Protein AF-A0A1M2VLA5-F1 (afdb_monomer_lite)

pLDDT: mean 87.88, std 16.69, range [45.03, 98.62]

Foldseek 3Di:
DDDDDPVNVVVVVVVVVVVVVVVVVVVVVVVVVVVVVVVVVVVVVVVVVVVVVVVVVVVVVVVVVVVVVVVVVVVVVVVVVVVVPPDPPPDPPLPCPPPAAQEDDDDPDDDLCVSLVDDPVVLVVLLVLLLVLCVVLVWDLQDQLVPTDPVSVVVSLVVSCVVPVSQVSYPPSVSSSVSNRVVSVVVNVVCVVVVVDDDDPDPVNVVVPPDPPPDDDDDDDDDDDDDDDDDDDD

Structure (mmCIF, N/CA/C/O backbone):
data_AF-A0A1M2VLA5-F1
#
_entry.id   AF-A0A1M2VLA5-F1
#
loop_
_atom_site.group_PDB
_atom_site.id
_atom_site.type_symbol
_atom_site.label_atom_id
_atom_site.label_alt_id
_atom_site.label_comp_id
_atom_site.label_asym_id
_atom_site.label_entity_id
_atom_site.label_seq_id
_atom_site.pdbx_PDB_ins_code
_atom_site.Cartn_x
_atom_site.Cartn_y
_atom_site.Cartn_z
_atom_site.occupancy
_atom_site.B_iso_or_equiv
_atom_site.auth_seq_id
_atom_site.auth_comp_id
_atom_site.auth_asym_id
_atom_site.auth_atom_id
_atom_site.pdbx_PDB_model_num
ATOM 1 N N . MET A 1 1 ? 31.472 -14.511 -80.655 1.00 63.75 1 MET A N 1
ATOM 2 C CA . MET A 1 1 ? 31.827 -13.837 -79.390 1.00 63.75 1 MET A CA 1
ATOM 3 C C . MET A 1 1 ? 32.383 -12.476 -79.765 1.00 63.75 1 MET A C 1
ATOM 5 O O . MET A 1 1 ? 33.356 -12.437 -80.503 1.00 63.75 1 MET A O 1
ATOM 9 N N . GLY A 1 2 ? 31.704 -11.385 -79.410 1.00 83.06 2 GLY A N 1
ATOM 10 C CA . GLY A 1 2 ? 32.225 -10.045 -79.689 1.00 83.06 2 GLY A CA 1
ATOM 11 C C . GLY A 1 2 ? 33.394 -9.761 -78.751 1.00 83.06 2 GLY A C 1
ATOM 12 O O . GLY A 1 2 ? 33.237 -9.908 -77.543 1.00 83.06 2 GLY A O 1
ATOM 13 N N . ASN A 1 3 ? 34.558 -9.404 -79.290 1.00 90.44 3 ASN A N 1
ATOM 14 C CA . ASN A 1 3 ? 35.695 -9.005 -78.465 1.00 90.44 3 ASN A CA 1
ATOM 15 C C . ASN A 1 3 ? 35.347 -7.698 -77.740 1.00 90.44 3 ASN A C 1
ATOM 17 O O . ASN A 1 3 ? 34.936 -6.730 -78.383 1.00 90.44 3 ASN A O 1
ATOM 21 N N . LEU A 1 4 ? 35.504 -7.679 -76.414 1.00 93.25 4 LEU A N 1
ATOM 22 C CA . LEU A 1 4 ? 35.376 -6.461 -75.616 1.00 93.25 4 LEU A CA 1
ATOM 23 C C . LEU A 1 4 ? 36.377 -5.425 -76.128 1.00 93.25 4 LEU A C 1
ATOM 25 O O . LEU A 1 4 ? 37.565 -5.706 -76.301 1.00 93.25 4 LEU A O 1
ATOM 29 N N . THR A 1 5 ? 35.892 -4.217 -76.383 1.00 97.06 5 THR A N 1
ATOM 30 C CA . THR A 1 5 ? 36.761 -3.098 -76.743 1.00 97.06 5 THR A CA 1
ATOM 31 C C . THR A 1 5 ? 37.570 -2.667 -75.520 1.00 97.06 5 THR A C 1
ATOM 33 O O . THR A 1 5 ? 37.109 -2.778 -74.385 1.00 97.06 5 THR A O 1
ATOM 36 N N . LYS A 1 6 ? 38.765 -2.109 -75.738 1.00 96.38 6 LYS A N 1
ATOM 37 C CA . LYS A 1 6 ? 39.618 -1.569 -74.664 1.00 96.38 6 LYS A CA 1
ATOM 38 C C . LYS A 1 6 ? 38.851 -0.641 -73.706 1.00 96.38 6 LYS A C 1
ATOM 40 O O . LYS A 1 6 ? 38.983 -0.771 -72.497 1.00 96.38 6 LYS A O 1
ATOM 45 N N . LYS A 1 7 ? 37.984 0.222 -74.246 1.00 97.00 7 LYS A N 1
ATOM 46 C CA . LYS A 1 7 ? 37.158 1.156 -73.466 1.00 97.00 7 LYS A CA 1
ATOM 47 C C . LYS A 1 7 ? 36.174 0.449 -72.524 1.00 97.00 7 LYS A C 1
ATOM 49 O O . LYS A 1 7 ? 35.925 0.934 -71.430 1.00 97.00 7 LYS A O 1
ATOM 54 N N . GLN A 1 8 ? 35.611 -0.687 -72.942 1.00 96.38 8 GLN A N 1
ATOM 55 C CA . GLN A 1 8 ? 34.722 -1.484 -72.087 1.00 96.38 8 GLN A CA 1
ATOM 56 C C . GLN A 1 8 ? 35.490 -2.151 -70.942 1.00 96.38 8 GLN A C 1
ATOM 58 O O . GLN A 1 8 ? 34.961 -2.238 -69.841 1.00 96.38 8 GLN A O 1
ATOM 63 N N . LEU A 1 9 ? 36.732 -2.587 -71.183 1.00 97.06 9 LEU A N 1
ATOM 64 C CA . LEU A 1 9 ? 37.594 -3.123 -70.126 1.00 97.06 9 LEU A CA 1
ATOM 65 C C . LEU A 1 9 ? 37.993 -2.040 -69.119 1.00 97.06 9 LEU A C 1
ATOM 67 O O . LEU A 1 9 ? 37.953 -2.296 -67.923 1.00 97.06 9 LEU A O 1
ATOM 71 N N . GLU A 1 10 ? 38.336 -0.838 -69.585 1.00 97.06 10 GLU A N 1
ATOM 72 C CA . GLU A 1 10 ? 38.650 0.299 -68.708 1.00 97.06 10 GLU A CA 1
ATOM 73 C C . GLU A 1 10 ? 37.449 0.677 -67.828 1.00 97.06 10 GLU A C 1
ATOM 75 O O . GLU A 1 10 ? 37.598 0.758 -66.614 1.00 97.06 10 GLU A O 1
ATOM 80 N N . ALA A 1 11 ? 36.250 0.789 -68.413 1.00 97.12 11 ALA A N 1
ATOM 81 C CA . ALA A 1 11 ? 35.027 1.054 -67.653 1.00 97.12 11 ALA A CA 1
ATOM 82 C C . ALA A 1 11 ? 34.742 -0.033 -66.600 1.00 97.12 11 ALA A C 1
ATOM 84 O O . ALA A 1 11 ? 34.442 0.289 -65.456 1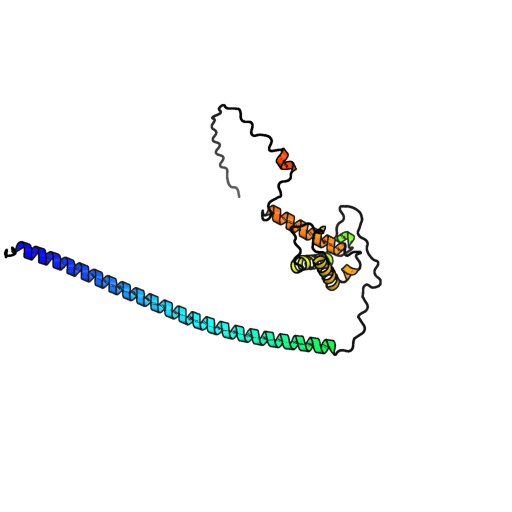.00 97.12 11 ALA A O 1
ATOM 85 N N . LEU A 1 12 ? 34.904 -1.313 -66.958 1.00 97.50 12 LEU A N 1
ATOM 86 C CA . LEU A 1 12 ? 34.724 -2.424 -66.020 1.00 97.50 12 LEU A CA 1
ATOM 87 C C . LEU A 1 12 ? 35.735 -2.375 -64.865 1.00 97.50 12 LEU A C 1
ATOM 89 O O . LEU A 1 12 ? 35.377 -2.660 -63.728 1.00 97.50 12 LEU A O 1
ATOM 93 N N . VAL A 1 13 ? 36.996 -2.028 -65.139 1.00 97.81 13 VAL A N 1
ATOM 94 C CA . VAL A 1 13 ? 38.025 -1.892 -64.096 1.00 97.81 13 VAL A CA 1
ATOM 95 C C . VAL A 1 13 ? 37.706 -0.726 -63.161 1.00 97.81 13 VAL A C 1
ATOM 97 O O . VAL A 1 13 ? 37.876 -0.870 -61.952 1.00 97.81 13 VAL A O 1
ATOM 100 N N . ASP A 1 14 ? 37.238 0.403 -63.692 1.00 97.62 14 ASP A N 1
ATOM 101 C CA . ASP A 1 14 ? 36.841 1.553 -62.877 1.00 97.62 14 ASP A CA 1
ATOM 102 C C . ASP A 1 14 ? 35.618 1.242 -62.003 1.00 97.62 14 ASP A C 1
ATOM 104 O O . ASP A 1 14 ? 35.596 1.623 -60.832 1.00 97.62 14 ASP A O 1
ATOM 108 N N . ASP A 1 15 ? 34.636 0.508 -62.529 1.00 97.75 15 ASP A N 1
ATOM 109 C CA . ASP A 1 15 ? 33.472 0.064 -61.756 1.00 97.75 15 ASP A CA 1
ATOM 110 C C . ASP A 1 15 ? 33.876 -0.940 -60.666 1.00 97.75 15 ASP A C 1
ATOM 112 O O . ASP A 1 15 ? 33.543 -0.742 -59.500 1.00 97.75 15 ASP A O 1
ATOM 116 N N . LEU A 1 16 ? 34.707 -1.940 -60.991 1.00 97.81 16 LEU A N 1
ATOM 117 C CA . LEU A 1 16 ? 35.233 -2.886 -59.998 1.00 97.81 16 LEU A CA 1
ATOM 118 C C . LEU A 1 16 ? 36.032 -2.189 -58.889 1.00 97.81 16 LEU A C 1
ATOM 120 O O . LEU A 1 16 ? 35.977 -2.609 -57.736 1.00 97.81 16 LEU A O 1
ATOM 124 N N . ARG A 1 17 ? 36.776 -1.123 -59.207 1.00 98.25 17 ARG A N 1
ATOM 125 C CA . ARG A 1 17 ? 37.497 -0.331 -58.198 1.00 98.25 17 ARG A CA 1
ATOM 126 C C . ARG A 1 17 ? 36.543 0.376 -57.241 1.00 98.25 17 ARG A C 1
ATOM 128 O O . ARG A 1 17 ? 36.780 0.325 -56.038 1.00 98.25 17 ARG A O 1
ATOM 135 N N . LYS A 1 18 ? 35.471 0.985 -57.757 1.00 98.12 18 LYS A N 1
ATOM 136 C CA . LYS A 1 18 ? 34.435 1.622 -56.925 1.00 98.12 18 LYS A CA 1
ATOM 137 C C . LYS A 1 18 ? 33.710 0.606 -56.050 1.00 98.12 18 LYS A C 1
ATOM 139 O O . LYS A 1 18 ? 33.447 0.893 -54.885 1.00 98.12 18 LYS A O 1
ATOM 144 N N . ASP A 1 19 ? 33.419 -0.575 -56.588 1.00 98.00 19 ASP A N 1
ATOM 145 C CA . ASP A 1 19 ? 32.781 -1.650 -55.828 1.00 98.00 19 ASP A CA 1
ATOM 146 C C . ASP A 1 19 ? 33.693 -2.139 -54.696 1.00 98.00 19 ASP A C 1
ATOM 148 O O . ASP A 1 19 ? 33.238 -2.279 -53.563 1.00 98.00 19 ASP A O 1
ATOM 152 N N . ILE A 1 20 ? 34.992 -2.329 -54.960 1.00 98.12 20 ILE A N 1
ATOM 153 C CA . ILE A 1 20 ? 35.980 -2.692 -53.930 1.00 98.12 20 ILE A CA 1
ATOM 154 C C . ILE A 1 20 ? 36.072 -1.607 -52.850 1.00 98.12 20 ILE A C 1
ATOM 156 O O . ILE A 1 20 ? 36.078 -1.935 -51.666 1.00 98.12 20 ILE A O 1
ATOM 160 N N . GLU A 1 21 ? 36.117 -0.330 -53.233 1.00 98.25 21 GLU A N 1
ATOM 161 C CA . GLU A 1 21 ? 36.145 0.791 -52.285 1.00 98.25 21 GLU A CA 1
ATOM 162 C C . GLU A 1 21 ? 34.874 0.834 -51.423 1.00 98.25 21 GLU A C 1
ATOM 164 O O . GLU A 1 21 ? 34.952 0.948 -50.201 1.00 98.25 21 GLU A O 1
ATOM 169 N N . THR A 1 22 ? 33.706 0.645 -52.040 1.00 98.31 22 THR A N 1
ATOM 170 C CA . THR A 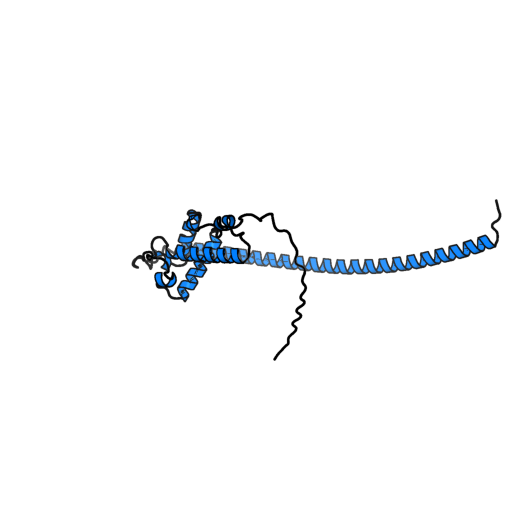1 22 ? 32.413 0.598 -51.341 1.00 98.31 22 THR A CA 1
ATOM 171 C C . THR A 1 22 ? 32.349 -0.573 -50.360 1.00 98.31 22 THR A C 1
ATOM 173 O O . THR A 1 22 ? 31.928 -0.398 -49.217 1.00 98.31 22 THR A O 1
ATOM 176 N N . LEU A 1 23 ? 32.796 -1.762 -50.778 1.00 98.25 23 LEU A N 1
ATOM 177 C CA . LEU A 1 23 ? 32.845 -2.947 -49.920 1.00 98.25 23 LEU A CA 1
ATOM 178 C C . LEU A 1 23 ? 33.827 -2.772 -48.759 1.00 98.25 23 LEU A C 1
ATOM 180 O O . LEU A 1 23 ? 33.515 -3.182 -47.645 1.00 98.25 23 LEU A O 1
ATOM 184 N N . TYR A 1 24 ? 34.976 -2.138 -48.992 1.00 98.31 24 TYR A N 1
ATOM 185 C CA . TYR A 1 24 ? 35.957 -1.859 -47.945 1.00 98.31 24 TYR A CA 1
ATOM 186 C C . TYR A 1 24 ? 35.402 -0.907 -46.873 1.00 98.31 24 TYR A C 1
ATOM 188 O O . TYR A 1 24 ? 35.538 -1.173 -45.677 1.00 98.31 24 TYR A O 1
ATOM 196 N N . ILE A 1 25 ? 34.720 0.168 -47.288 1.00 98.19 25 ILE A N 1
ATOM 197 C CA . ILE A 1 25 ? 34.049 1.100 -46.366 1.00 98.19 25 ILE A CA 1
ATOM 198 C C . ILE A 1 25 ? 32.958 0.371 -45.572 1.00 98.19 25 ILE A C 1
ATOM 200 O O . ILE A 1 25 ? 32.895 0.504 -44.352 1.00 98.19 25 ILE A O 1
ATOM 204 N N . ALA A 1 26 ? 32.130 -0.434 -46.245 1.00 98.06 26 ALA A N 1
ATOM 205 C CA . ALA A 1 26 ? 31.075 -1.202 -45.587 1.00 98.06 26 ALA A CA 1
ATOM 206 C C . ALA A 1 26 ? 31.634 -2.215 -44.575 1.00 98.06 26 ALA A C 1
ATOM 208 O O . ALA A 1 26 ? 31.063 -2.378 -43.500 1.00 98.06 26 ALA A O 1
ATOM 209 N N . GLN A 1 27 ? 32.754 -2.869 -44.895 1.00 98.12 27 GLN A N 1
ATOM 210 C CA . GLN A 1 27 ? 33.436 -3.774 -43.974 1.00 98.12 27 GLN A CA 1
ATOM 211 C C . GLN A 1 27 ? 33.949 -3.027 -42.738 1.00 98.12 27 GLN A C 1
ATOM 213 O O . GLN A 1 27 ? 33.720 -3.484 -41.626 1.00 98.12 27 GLN A O 1
ATOM 218 N N . THR A 1 28 ? 34.580 -1.865 -42.927 1.00 98.25 28 THR A N 1
ATOM 219 C CA . THR A 1 28 ? 35.091 -1.056 -41.808 1.00 98.25 28 THR A CA 1
ATOM 220 C C . THR A 1 28 ? 33.951 -0.607 -40.893 1.00 98.25 28 THR A C 1
ATOM 222 O O . THR A 1 28 ? 34.055 -0.752 -39.680 1.00 98.25 28 THR A O 1
ATOM 225 N N . GLN A 1 29 ? 32.824 -0.158 -41.459 1.00 97.94 29 GLN A N 1
ATOM 226 C CA . GLN A 1 29 ? 31.642 0.203 -40.670 1.00 97.94 29 GLN A CA 1
ATOM 227 C C . GLN A 1 29 ? 31.080 -0.995 -39.894 1.00 97.94 29 GLN A C 1
ATOM 229 O O . GLN A 1 29 ? 30.703 -0.856 -38.736 1.00 97.94 29 GLN A O 1
ATOM 234 N N . LEU A 1 30 ? 31.026 -2.177 -40.518 1.00 98.25 30 LEU A N 1
ATOM 235 C CA . LEU A 1 30 ? 30.543 -3.386 -39.855 1.00 98.25 30 LEU A CA 1
ATOM 236 C C . LEU A 1 30 ? 31.452 -3.796 -38.688 1.00 98.25 30 LEU A C 1
ATOM 238 O O . LEU A 1 30 ? 30.944 -4.234 -37.658 1.00 98.25 30 LEU A O 1
ATOM 242 N N . ASP A 1 31 ? 32.769 -3.656 -38.844 1.00 97.88 31 ASP A N 1
ATOM 243 C CA . ASP A 1 31 ? 33.738 -3.947 -37.786 1.00 97.88 31 ASP A CA 1
ATOM 244 C C . ASP A 1 31 ? 33.592 -2.958 -36.613 1.00 97.88 31 ASP A C 1
ATOM 246 O O . ASP A 1 31 ? 33.563 -3.384 -35.456 1.00 97.88 31 ASP A O 1
ATOM 250 N N . GLU A 1 32 ? 33.401 -1.663 -36.895 1.00 98.19 32 GLU A N 1
ATOM 251 C CA . GLU A 1 32 ? 33.110 -0.638 -35.879 1.00 98.19 32 GLU A CA 1
ATOM 252 C C . GLU A 1 32 ? 31.786 -0.914 -35.144 1.00 98.19 32 GLU A C 1
ATOM 254 O O . GLU A 1 32 ? 31.727 -0.873 -33.911 1.00 98.19 32 GLU A O 1
ATOM 259 N N . ASP A 1 33 ? 30.726 -1.261 -35.881 1.00 97.81 33 ASP A N 1
ATOM 260 C CA . ASP A 1 33 ? 29.420 -1.602 -35.312 1.00 97.81 33 ASP A CA 1
ATOM 261 C C . ASP A 1 33 ? 29.500 -2.876 -34.447 1.00 97.81 33 ASP A C 1
ATOM 263 O O . ASP A 1 33 ? 28.873 -2.956 -33.385 1.00 97.81 33 ASP A O 1
ATOM 267 N N . LEU A 1 34 ? 30.292 -3.872 -34.866 1.00 98.06 34 LEU A N 1
ATOM 268 C CA . LEU A 1 34 ? 30.535 -5.103 -34.109 1.00 98.06 34 LEU A CA 1
ATOM 269 C C . LEU A 1 34 ? 31.287 -4.813 -32.804 1.00 98.06 34 LEU A C 1
ATOM 271 O O . LEU A 1 34 ? 30.937 -5.364 -31.756 1.00 98.06 34 LEU A O 1
ATOM 275 N N . GLU A 1 35 ? 32.307 -3.955 -32.845 1.00 98.44 35 GLU A N 1
ATOM 276 C CA . GLU A 1 35 ? 33.049 -3.535 -31.656 1.00 98.44 35 GLU A CA 1
ATOM 277 C C . GLU A 1 35 ? 32.136 -2.790 -30.670 1.00 98.44 35 GLU A C 1
ATOM 279 O O . GLU A 1 35 ? 32.093 -3.134 -29.484 1.00 98.44 35 GLU A O 1
ATOM 284 N N . ALA A 1 36 ? 31.315 -1.857 -31.163 1.00 98.12 36 ALA A N 1
ATOM 285 C CA . ALA A 1 36 ? 30.338 -1.131 -30.353 1.00 98.12 36 ALA A CA 1
ATOM 286 C C . ALA A 1 36 ? 29.282 -2.061 -29.721 1.00 98.12 36 ALA A C 1
ATOM 288 O O . ALA A 1 36 ? 28.942 -1.931 -28.536 1.00 98.12 36 ALA A O 1
ATOM 289 N N . ALA A 1 37 ? 28.783 -3.040 -30.483 1.00 98.19 37 ALA A N 1
ATOM 290 C CA . ALA A 1 37 ? 27.843 -4.039 -29.982 1.00 98.19 37 ALA A CA 1
ATOM 291 C C . ALA A 1 37 ? 28.476 -4.920 -28.893 1.00 98.19 37 ALA A C 1
ATOM 293 O O . ALA A 1 37 ? 27.854 -5.163 -27.856 1.00 98.19 37 ALA A O 1
ATOM 294 N N . ASN A 1 38 ? 29.725 -5.354 -29.081 1.00 98.19 38 ASN A N 1
ATOM 295 C CA . ASN A 1 38 ? 30.454 -6.134 -28.080 1.00 98.19 38 ASN A CA 1
ATOM 296 C C . ASN A 1 38 ? 30.701 -5.334 -26.794 1.00 98.19 38 ASN A C 1
ATOM 298 O O . ASN A 1 38 ? 30.524 -5.881 -25.704 1.00 98.19 38 ASN A O 1
ATOM 302 N N . GLY A 1 39 ? 31.033 -4.044 -26.905 1.00 98.12 39 GLY A N 1
ATOM 303 C CA . GLY A 1 39 ? 31.147 -3.145 -25.753 1.00 98.12 39 GLY A CA 1
ATOM 304 C C . GLY A 1 39 ? 29.842 -3.061 -24.957 1.00 98.12 39 GLY A C 1
ATOM 305 O O . GLY A 1 39 ? 29.838 -3.256 -23.743 1.00 98.12 39 GLY A O 1
ATOM 306 N N . THR A 1 40 ? 28.717 -2.895 -25.655 1.00 98.38 40 THR A N 1
ATOM 307 C CA . THR A 1 40 ? 27.384 -2.847 -25.031 1.00 98.38 40 THR A CA 1
ATOM 308 C C . THR A 1 40 ? 27.028 -4.169 -24.335 1.00 98.38 40 THR A C 1
ATOM 310 O O . THR A 1 40 ? 26.472 -4.170 -23.237 1.00 98.38 40 THR A O 1
ATOM 313 N N . ILE A 1 41 ? 27.361 -5.315 -24.940 1.00 98.25 41 ILE A N 1
ATOM 314 C CA . ILE A 1 41 ? 27.121 -6.641 -24.344 1.00 98.25 41 ILE A CA 1
ATOM 315 C C . ILE A 1 41 ? 27.936 -6.828 -23.059 1.00 98.25 41 ILE A C 1
ATOM 317 O O . ILE A 1 41 ? 27.432 -7.420 -22.102 1.00 98.25 41 ILE A O 1
ATOM 321 N N . LEU A 1 42 ? 29.183 -6.350 -23.021 1.00 98.62 42 LEU A N 1
ATOM 322 C CA . LEU A 1 42 ? 30.016 -6.419 -21.820 1.00 98.62 42 LEU A CA 1
ATOM 323 C C . LEU A 1 42 ? 29.429 -5.573 -20.686 1.00 98.62 42 LEU A C 1
ATOM 325 O O . LEU A 1 42 ? 29.233 -6.103 -19.594 1.00 98.62 42 LEU A O 1
ATOM 329 N N . GLU A 1 43 ? 29.043 -4.325 -20.964 1.00 98.31 43 GLU A N 1
ATOM 330 C CA . GLU A 1 43 ? 28.401 -3.446 -19.975 1.00 98.31 43 GLU A CA 1
ATOM 331 C C . GLU A 1 43 ? 27.110 -4.070 -19.414 1.00 98.31 43 GLU A C 1
ATOM 333 O O . GLU A 1 43 ? 26.890 -4.107 -18.201 1.00 98.31 43 GLU A O 1
ATOM 338 N N . GLN A 1 44 ? 26.274 -4.652 -20.280 1.00 98.19 44 GLN A N 1
ATOM 339 C CA . GLN A 1 44 ? 25.055 -5.342 -19.851 1.00 98.19 44 GLN A CA 1
ATOM 340 C C . GLN A 1 44 ? 25.343 -6.565 -18.970 1.00 98.19 44 GLN A C 1
ATOM 342 O O . GLN A 1 44 ? 24.601 -6.823 -18.022 1.00 98.19 44 GLN A O 1
ATOM 347 N N . ARG A 1 45 ? 26.407 -7.326 -19.250 1.00 98.56 45 ARG A N 1
ATOM 348 C CA . ARG A 1 45 ? 26.802 -8.486 -18.431 1.00 98.56 45 ARG A CA 1
ATOM 349 C C . ARG A 1 45 ? 27.303 -8.076 -17.052 1.00 98.56 45 ARG A C 1
ATOM 351 O O . ARG A 1 45 ? 26.963 -8.737 -16.070 1.00 98.56 45 ARG A O 1
ATOM 358 N N . GLU A 1 46 ? 28.065 -6.992 -16.967 1.00 98.50 46 GLU A N 1
ATOM 359 C CA . GLU A 1 46 ? 28.492 -6.426 -15.685 1.00 98.50 46 GLU A CA 1
ATOM 360 C C . GLU A 1 46 ? 27.282 -5.946 -14.874 1.00 98.50 46 GLU A C 1
ATOM 362 O O . GLU A 1 46 ? 27.138 -6.307 -13.704 1.00 98.50 46 GLU A O 1
ATOM 367 N N . ALA A 1 47 ? 26.347 -5.235 -15.515 1.00 98.00 47 ALA A N 1
ATOM 368 C CA . ALA A 1 47 ? 25.112 -4.790 -14.873 1.00 98.00 47 ALA A CA 1
ATOM 369 C C . ALA A 1 47 ? 24.241 -5.962 -14.381 1.00 98.00 47 ALA A C 1
ATOM 371 O O . ALA A 1 47 ? 23.693 -5.902 -13.278 1.00 98.00 47 ALA A O 1
ATOM 372 N N . LEU A 1 48 ? 24.130 -7.042 -15.164 1.00 98.06 48 LEU A N 1
ATOM 373 C CA . LEU A 1 48 ? 23.410 -8.255 -14.758 1.00 98.06 48 LEU A CA 1
ATOM 374 C C . LEU A 1 48 ? 24.076 -8.936 -13.560 1.00 98.06 48 LEU A C 1
ATOM 376 O O . LEU A 1 48 ? 23.382 -9.296 -12.614 1.00 98.06 48 LEU A O 1
ATOM 380 N N . THR A 1 49 ? 25.405 -9.046 -13.562 1.00 98.56 49 THR A N 1
ATOM 381 C CA . THR A 1 49 ? 26.158 -9.646 -12.449 1.00 98.56 49 THR A CA 1
ATOM 382 C C . THR A 1 49 ? 25.952 -8.845 -11.159 1.00 98.56 49 THR A C 1
ATOM 384 O O . THR A 1 49 ? 25.612 -9.410 -10.121 1.00 98.56 49 THR A O 1
ATOM 387 N N . ALA A 1 50 ? 26.040 -7.512 -11.230 1.00 98.06 50 ALA A N 1
ATOM 388 C CA . ALA A 1 50 ? 25.775 -6.637 -10.087 1.00 98.06 50 ALA A CA 1
ATOM 389 C C . ALA A 1 50 ? 24.323 -6.755 -9.578 1.00 98.06 50 ALA A C 1
ATOM 391 O O . ALA A 1 50 ? 24.072 -6.737 -8.370 1.00 98.06 50 ALA A O 1
ATOM 392 N N . ALA A 1 51 ? 23.352 -6.906 -10.485 1.00 97.69 51 ALA A N 1
ATOM 393 C CA . ALA A 1 51 ? 21.956 -7.121 -10.115 1.00 97.69 51 ALA A CA 1
ATOM 394 C C . ALA A 1 51 ? 21.737 -8.483 -9.430 1.00 97.69 51 ALA A C 1
ATOM 396 O O . ALA A 1 51 ? 20.986 -8.563 -8.456 1.00 97.69 51 ALA A O 1
ATOM 397 N N . GLU A 1 52 ? 22.400 -9.545 -9.894 1.00 98.31 52 GLU A N 1
ATOM 398 C CA . GLU A 1 52 ? 22.350 -10.872 -9.269 1.00 98.31 52 GLU A CA 1
ATOM 399 C C . GLU A 1 52 ? 22.926 -10.855 -7.847 1.00 98.31 52 GLU A C 1
ATOM 401 O O . GLU A 1 52 ? 22.301 -11.390 -6.925 1.00 98.31 52 GLU A O 1
ATOM 406 N N . GLU A 1 53 ? 24.052 -10.170 -7.633 1.00 98.25 53 GLU A N 1
ATOM 407 C CA . GLU A 1 53 ? 24.640 -9.974 -6.302 1.00 98.25 53 GLU A CA 1
ATOM 408 C C . GLU A 1 53 ? 23.708 -9.183 -5.372 1.00 98.25 53 GLU A C 1
ATOM 410 O O . GLU A 1 53 ? 23.493 -9.571 -4.219 1.00 98.25 53 GLU A O 1
ATOM 415 N N . ALA A 1 54 ? 23.077 -8.118 -5.877 1.00 98.00 54 ALA A N 1
ATOM 416 C CA . ALA A 1 54 ? 22.104 -7.340 -5.113 1.00 98.00 54 ALA A CA 1
ATOM 417 C C . ALA A 1 54 ? 20.870 -8.175 -4.725 1.00 98.00 54 ALA A C 1
ATOM 419 O O . ALA A 1 54 ? 20.383 -8.084 -3.595 1.00 98.00 54 ALA A O 1
ATOM 420 N N . ILE A 1 55 ? 20.379 -9.032 -5.628 1.00 98.00 55 ILE A N 1
ATOM 421 C CA . ILE A 1 55 ? 19.277 -9.961 -5.339 1.00 98.00 55 ILE A CA 1
ATOM 422 C C . ILE A 1 55 ? 19.701 -10.989 -4.284 1.00 98.00 55 ILE A C 1
ATOM 424 O O . ILE A 1 55 ? 18.915 -11.290 -3.381 1.00 98.00 55 ILE A O 1
ATOM 428 N N . ALA A 1 56 ? 20.923 -11.519 -4.359 1.00 98.44 56 ALA A N 1
ATOM 429 C CA . ALA A 1 56 ? 21.443 -12.447 -3.359 1.00 98.44 56 ALA A CA 1
ATOM 430 C C . ALA A 1 56 ? 21.527 -11.792 -1.969 1.00 98.44 56 ALA A C 1
ATOM 432 O O . ALA A 1 56 ? 21.041 -12.370 -0.994 1.00 98.44 56 ALA A O 1
ATOM 433 N N . ALA A 1 57 ? 22.038 -10.560 -1.883 1.00 97.94 57 ALA A N 1
ATOM 434 C CA . ALA A 1 57 ? 22.090 -9.787 -0.641 1.00 97.94 57 ALA A CA 1
ATOM 435 C C . ALA A 1 57 ? 20.691 -9.442 -0.092 1.00 97.94 57 ALA A C 1
ATOM 437 O O . ALA A 1 57 ? 20.448 -9.507 1.112 1.00 97.94 57 ALA A O 1
ATOM 438 N N . ALA A 1 58 ? 19.729 -9.125 -0.961 1.00 97.75 58 ALA A N 1
ATOM 439 C CA . ALA A 1 58 ? 18.351 -8.887 -0.536 1.00 97.75 58 ALA A CA 1
ATOM 440 C C . ALA A 1 58 ? 17.700 -10.161 0.031 1.00 97.75 58 ALA A C 1
ATOM 442 O O . ALA A 1 58 ? 16.980 -10.100 1.027 1.00 97.75 58 ALA A O 1
ATOM 443 N N . ARG A 1 59 ? 17.974 -11.332 -0.562 1.00 98.56 59 ARG A N 1
ATOM 444 C CA . ARG A 1 59 ? 17.457 -12.621 -0.073 1.00 98.56 59 ARG A CA 1
ATOM 445 C C . ARG A 1 59 ? 18.008 -12.979 1.302 1.00 98.56 59 ARG A C 1
ATOM 447 O O . ARG A 1 59 ? 17.239 -13.435 2.144 1.00 98.56 59 ARG A O 1
ATOM 454 N N . THR A 1 60 ? 19.298 -12.755 1.554 1.00 98.25 60 THR A N 1
ATOM 455 C CA . THR A 1 60 ? 19.869 -12.995 2.889 1.00 98.25 60 THR A CA 1
ATOM 456 C C . THR A 1 60 ? 19.241 -12.073 3.930 1.00 98.25 60 THR A C 1
ATOM 458 O O . THR A 1 60 ? 18.870 -12.549 4.999 1.00 98.25 60 THR A O 1
ATOM 461 N N . HIS A 1 61 ? 19.008 -10.801 3.594 1.00 97.69 61 HIS A N 1
ATOM 462 C CA . HIS A 1 61 ? 18.316 -9.862 4.480 1.00 97.69 61 HIS A CA 1
ATOM 463 C C . HIS A 1 61 ? 16.855 -10.262 4.762 1.00 97.69 61 HIS A C 1
ATOM 465 O O . HIS A 1 61 ? 16.367 -10.120 5.882 1.00 97.69 61 HIS A O 1
ATOM 471 N N . VAL A 1 62 ? 16.121 -10.771 3.767 1.00 98.06 62 VAL A N 1
ATOM 472 C CA . VAL A 1 62 ? 14.753 -11.275 3.993 1.00 98.06 62 VAL A CA 1
ATOM 473 C C . VAL A 1 62 ? 14.769 -12.455 4.964 1.00 98.06 62 VAL A C 1
ATOM 475 O O . VAL A 1 62 ? 13.995 -12.451 5.917 1.00 98.06 62 VAL A O 1
ATOM 478 N N . LEU A 1 63 ? 15.692 -13.406 4.792 1.00 98.31 63 LEU A N 1
ATOM 479 C CA . LEU A 1 63 ? 15.823 -14.552 5.697 1.00 98.31 63 LEU A CA 1
ATOM 480 C C . LEU A 1 63 ? 16.158 -14.130 7.136 1.00 98.31 63 LEU A C 1
ATOM 482 O O . LEU A 1 63 ? 15.617 -14.707 8.079 1.00 98.31 63 LEU A O 1
ATOM 486 N N . THR A 1 64 ? 17.007 -13.113 7.331 1.00 97.81 64 THR A N 1
ATOM 487 C CA . THR A 1 64 ? 17.305 -12.602 8.680 1.00 97.81 64 THR A CA 1
ATOM 488 C C . THR A 1 64 ? 16.083 -11.947 9.318 1.00 97.81 64 THR A C 1
ATOM 490 O O . THR A 1 64 ? 15.774 -12.233 10.472 1.00 97.81 64 THR A O 1
ATOM 493 N N . VAL A 1 65 ? 15.336 -11.134 8.564 1.00 97.88 65 VAL A N 1
ATOM 494 C CA . VAL A 1 65 ? 14.113 -10.480 9.063 1.00 97.88 65 VAL A CA 1
ATOM 495 C C . VAL A 1 65 ? 13.017 -11.501 9.382 1.00 97.88 65 VAL A C 1
ATOM 497 O O . VAL A 1 65 ? 12.294 -11.350 10.368 1.00 97.88 65 VAL A O 1
ATOM 500 N N . GLU A 1 66 ? 12.880 -12.558 8.581 1.00 97.56 66 GLU A N 1
ATOM 501 C CA . GLU A 1 66 ? 11.931 -13.640 8.858 1.00 97.56 66 GLU A CA 1
ATOM 502 C C . GLU A 1 66 ? 12.294 -14.402 10.137 1.00 97.56 66 GLU A C 1
ATOM 504 O O . GLU A 1 66 ? 11.413 -14.648 10.963 1.00 97.56 66 GLU A O 1
ATOM 509 N N . ALA A 1 67 ? 13.580 -14.690 10.361 1.00 97.75 67 ALA A N 1
ATOM 510 C CA . ALA A 1 67 ? 14.041 -15.311 11.601 1.00 97.75 67 ALA A CA 1
ATOM 511 C C . ALA A 1 67 ? 13.767 -14.427 12.834 1.00 97.75 67 ALA A C 1
ATOM 513 O O . ALA A 1 67 ? 13.325 -14.929 13.871 1.00 97.75 67 ALA A O 1
ATOM 514 N N . GLU A 1 68 ? 13.971 -13.110 12.728 1.00 97.38 68 GLU A N 1
ATOM 515 C CA . GLU A 1 68 ? 13.643 -12.155 13.796 1.00 97.38 68 GLU A CA 1
ATOM 516 C C . GLU A 1 68 ? 12.134 -12.098 14.078 1.00 97.38 68 GLU A C 1
ATOM 518 O O . GLU A 1 68 ? 11.713 -12.129 15.238 1.00 97.38 68 GLU A O 1
ATOM 523 N N . ARG A 1 69 ? 11.299 -12.070 13.031 1.00 97.50 69 ARG A N 1
ATOM 524 C CA . ARG A 1 69 ? 9.834 -12.114 13.164 1.00 97.50 69 ARG A CA 1
ATOM 525 C C . ARG A 1 69 ? 9.389 -13.357 13.932 1.00 97.50 69 ARG A C 1
ATOM 527 O O . ARG A 1 69 ? 8.554 -13.249 14.832 1.00 97.50 69 ARG A O 1
ATOM 534 N N . ASP A 1 70 ? 9.943 -14.516 13.594 1.00 97.50 70 ASP A N 1
ATOM 535 C CA . ASP A 1 70 ? 9.573 -15.781 14.226 1.00 97.50 70 ASP A CA 1
ATOM 536 C C . ASP A 1 70 ? 9.993 -15.807 15.706 1.00 97.50 70 ASP A C 1
ATOM 538 O O . ASP A 1 70 ? 9.217 -16.245 16.560 1.00 97.50 70 ASP A O 1
ATOM 542 N N . GLN A 1 71 ? 11.154 -15.236 16.053 1.00 97.62 71 GLN A N 1
ATOM 543 C CA . GLN A 1 71 ? 11.553 -15.052 17.454 1.00 97.62 71 GLN A CA 1
ATOM 544 C C . GLN A 1 71 ? 10.580 -14.150 18.226 1.00 97.62 71 GLN A C 1
ATOM 546 O O . GLN A 1 71 ? 10.161 -14.502 19.332 1.00 97.62 71 GLN A O 1
ATOM 551 N N . VAL A 1 72 ? 10.174 -13.014 17.649 1.00 97.75 72 VAL A N 1
ATOM 552 C CA . VAL A 1 72 ? 9.191 -12.108 18.269 1.00 97.75 72 VAL A CA 1
ATOM 553 C C . VAL A 1 72 ? 7.844 -12.809 18.460 1.00 97.75 72 VAL A C 1
ATOM 555 O O . VAL A 1 72 ? 7.195 -12.641 19.494 1.00 97.75 72 VAL A O 1
ATOM 558 N N . GLN A 1 73 ? 7.425 -13.636 17.502 1.00 96.75 73 GLN A N 1
ATOM 559 C CA . GLN A 1 73 ? 6.180 -14.394 17.603 1.00 96.75 73 GLN A CA 1
ATOM 560 C C . GLN A 1 73 ? 6.226 -15.433 18.732 1.00 96.75 73 GLN A C 1
ATOM 562 O O . GLN A 1 73 ? 5.254 -15.559 19.484 1.00 96.75 73 GLN A O 1
ATOM 567 N N . VAL A 1 74 ? 7.354 -16.129 18.903 1.00 97.81 74 VAL A N 1
ATOM 568 C CA . VAL A 1 74 ? 7.567 -17.047 20.034 1.00 97.81 74 VAL A CA 1
ATOM 569 C C . VAL A 1 74 ? 7.524 -16.292 21.365 1.00 97.81 74 VAL A C 1
ATOM 571 O O . VAL A 1 74 ? 6.831 -16.731 22.285 1.00 97.81 74 VAL A O 1
ATOM 574 N N . GLN A 1 75 ? 8.181 -15.131 21.467 1.00 96.25 75 GLN A N 1
ATOM 575 C CA . GLN A 1 75 ? 8.147 -14.300 22.679 1.00 96.25 75 GLN A CA 1
ATOM 576 C C . GLN A 1 75 ? 6.728 -13.822 23.013 1.00 96.25 75 GLN A C 1
ATOM 578 O O . GLN A 1 75 ? 6.314 -13.861 24.172 1.00 96.25 75 GLN A O 1
ATOM 583 N N . LEU A 1 76 ? 5.951 -13.418 22.004 1.00 95.75 76 LEU A N 1
ATOM 584 C CA . LEU A 1 76 ? 4.561 -13.002 22.185 1.00 95.75 76 LEU A CA 1
ATOM 585 C C . LEU A 1 76 ? 3.695 -14.161 22.689 1.00 95.75 76 LEU A C 1
ATOM 587 O O . LEU A 1 76 ? 2.890 -13.970 23.602 1.00 95.75 76 LEU A O 1
ATOM 591 N N . HIS A 1 77 ? 3.880 -15.365 22.142 1.00 96.50 77 HIS A N 1
ATOM 592 C CA . HIS A 1 77 ? 3.161 -16.550 22.603 1.00 96.50 77 HIS A CA 1
ATOM 593 C C . HIS A 1 77 ? 3.521 -16.914 24.052 1.00 96.50 77 HIS A C 1
ATOM 595 O O . HIS A 1 77 ? 2.628 -17.162 24.861 1.00 96.50 77 HIS A O 1
ATOM 601 N N . GLN A 1 78 ? 4.805 -16.866 24.415 1.00 96.06 78 GLN A N 1
ATOM 602 C CA . GLN A 1 78 ? 5.260 -17.092 25.792 1.00 96.06 78 GLN A CA 1
ATOM 603 C C . GLN A 1 78 ? 4.696 -16.045 26.763 1.00 96.06 78 GLN A C 1
ATOM 605 O O . GLN A 1 78 ? 4.208 -16.396 27.836 1.00 96.06 78 GLN A O 1
ATOM 610 N N . ALA A 1 79 ? 4.688 -14.764 26.383 1.00 93.56 79 ALA A N 1
ATOM 611 C CA . ALA A 1 79 ? 4.104 -13.701 27.198 1.00 93.56 79 ALA A CA 1
ATOM 612 C C . ALA A 1 79 ? 2.598 -13.912 27.429 1.00 93.56 79 ALA A C 1
ATOM 614 O O . ALA A 1 79 ? 2.111 -13.702 28.539 1.00 93.56 79 ALA A O 1
ATOM 615 N N . GLN A 1 80 ? 1.862 -14.375 26.413 1.00 93.50 80 GLN A N 1
ATOM 616 C CA . GLN A 1 80 ? 0.443 -14.722 26.547 1.00 93.50 80 GLN A CA 1
ATOM 617 C C . GLN A 1 80 ? 0.218 -15.912 27.485 1.00 93.50 80 GLN A C 1
ATOM 619 O O . GLN A 1 80 ? -0.690 -15.860 28.314 1.00 93.50 80 GLN A O 1
ATOM 624 N N . GLN A 1 81 ? 1.042 -16.961 27.389 1.00 92.88 81 GLN A N 1
ATOM 625 C CA . GLN A 1 81 ? 0.969 -18.110 28.296 1.00 92.88 81 GLN A CA 1
ATOM 626 C C . GLN A 1 81 ? 1.262 -17.703 29.746 1.00 92.88 81 GLN A C 1
ATOM 628 O O . GLN A 1 81 ? 0.513 -18.077 30.646 1.00 92.88 81 GLN A O 1
ATOM 633 N N . ASN A 1 82 ? 2.284 -16.873 29.971 1.00 90.69 82 ASN A N 1
ATOM 634 C CA . ASN A 1 82 ? 2.612 -16.345 31.298 1.00 90.69 82 ASN A CA 1
ATOM 635 C C . ASN A 1 82 ? 1.473 -15.487 31.872 1.00 90.69 82 ASN A C 1
ATOM 637 O O . ASN A 1 82 ? 1.187 -15.563 33.065 1.00 90.69 82 ASN A O 1
ATOM 641 N N . LEU A 1 83 ? 0.788 -14.705 31.029 1.00 85.56 83 LEU A N 1
ATOM 642 C CA . LEU A 1 83 ? -0.369 -13.908 31.442 1.00 85.56 83 LEU A CA 1
ATOM 643 C C . LEU A 1 83 ? -1.587 -14.782 31.791 1.00 85.56 83 LEU A C 1
ATOM 645 O O . LEU A 1 83 ? -2.350 -14.425 32.681 1.00 85.56 83 LEU A O 1
ATOM 649 N N . ALA A 1 84 ? -1.766 -15.918 31.110 1.00 84.44 84 ALA A N 1
ATOM 650 C CA . ALA A 1 84 ? -2.840 -16.873 31.389 1.00 84.44 84 ALA A CA 1
ATOM 651 C C . ALA A 1 84 ? -2.563 -17.758 32.620 1.00 84.44 84 ALA A C 1
ATOM 653 O O . ALA A 1 84 ? -3.504 -18.195 33.277 1.00 84.44 84 ALA A O 1
ATOM 654 N N . ALA A 1 85 ? -1.290 -18.029 32.927 1.00 79.94 85 ALA A N 1
ATOM 655 C CA . ALA A 1 85 ? -0.869 -18.789 34.104 1.00 79.94 85 ALA A CA 1
ATOM 656 C C . ALA A 1 85 ? -0.860 -17.952 35.394 1.00 79.94 85 ALA A C 1
ATOM 658 O O . ALA A 1 85 ? -0.837 -18.513 36.492 1.00 79.94 85 ALA A O 1
ATOM 659 N N . ALA A 1 86 ? -0.896 -16.619 35.286 1.00 71.75 86 ALA A N 1
ATOM 660 C CA . ALA A 1 86 ? -1.172 -15.774 36.435 1.00 71.75 86 ALA A CA 1
ATOM 661 C C . ALA A 1 86 ? -2.584 -16.109 36.959 1.00 71.75 86 ALA A C 1
ATOM 663 O O . ALA A 1 86 ? -3.532 -16.129 36.167 1.00 71.75 86 ALA A O 1
ATOM 664 N N . PRO A 1 87 ? -2.756 -16.388 38.267 1.00 68.00 87 PRO A N 1
ATOM 665 C CA . PRO A 1 87 ? -4.081 -16.605 38.837 1.00 68.00 87 PRO A CA 1
ATOM 666 C C . PRO A 1 87 ? -4.971 -15.411 38.474 1.00 68.00 87 PRO A C 1
ATOM 668 O O . PRO A 1 87 ? -4.444 -14.296 38.411 1.00 68.00 87 PRO A O 1
ATOM 671 N N . PRO A 1 88 ? -6.279 -15.614 38.220 1.00 58.81 88 PRO A N 1
ATOM 672 C CA . PRO A 1 88 ? -7.193 -14.539 37.861 1.00 58.81 88 PRO A CA 1
ATOM 673 C C . PRO A 1 88 ? -7.197 -13.511 38.991 1.00 58.81 88 PRO A C 1
ATOM 675 O O . PRO A 1 88 ? -7.920 -13.635 39.978 1.00 58.81 88 PRO A O 1
ATOM 678 N N . ALA A 1 89 ? -6.331 -12.507 38.867 1.00 52.31 89 ALA A N 1
ATOM 679 C CA . ALA A 1 89 ? -6.375 -11.315 39.674 1.00 52.31 89 ALA A CA 1
ATOM 680 C C . ALA A 1 89 ? -7.746 -10.724 39.382 1.00 52.31 89 ALA A C 1
ATOM 682 O O . ALA A 1 89 ? -8.043 -10.396 38.230 1.00 52.31 89 ALA A O 1
ATOM 683 N N . ALA A 1 90 ? -8.582 -10.740 40.421 1.00 54.12 90 ALA A N 1
ATOM 684 C CA . ALA A 1 90 ? -9.950 -10.263 40.441 1.00 54.12 90 ALA A CA 1
ATOM 685 C C . ALA A 1 90 ? -10.136 -9.131 39.432 1.00 54.12 90 ALA A C 1
ATOM 687 O O . ALA A 1 90 ? -9.398 -8.144 39.479 1.00 54.12 90 ALA A O 1
ATOM 688 N N . GLU A 1 91 ? -11.077 -9.343 38.505 1.00 51.41 91 GLU A N 1
ATOM 689 C CA . GLU A 1 91 ? -11.499 -8.391 37.486 1.00 51.41 91 GLU A CA 1
ATOM 690 C C . GLU A 1 91 ? -11.328 -6.969 38.008 1.00 51.41 91 GLU A C 1
ATOM 692 O O . GLU A 1 91 ? -11.989 -6.575 38.972 1.00 51.41 91 GLU A O 1
ATOM 697 N N . ALA A 1 92 ? -10.386 -6.230 37.412 1.00 48.78 92 ALA A N 1
ATOM 698 C CA . ALA A 1 92 ? -10.167 -4.839 37.761 1.00 48.78 92 ALA A CA 1
ATOM 699 C C . ALA A 1 92 ? -11.544 -4.159 37.775 1.00 48.78 92 ALA A C 1
ATOM 701 O O . ALA A 1 92 ? -12.249 -4.224 36.757 1.00 48.78 92 ALA A O 1
ATOM 702 N N . PRO A 1 93 ? -11.965 -3.592 38.921 1.00 51.78 93 PRO A N 1
ATOM 703 C CA . PRO A 1 93 ? -13.319 -3.111 39.098 1.00 51.78 93 PRO A CA 1
ATOM 704 C C . PRO A 1 93 ? -13.608 -2.157 37.956 1.00 51.78 93 PRO A C 1
ATOM 706 O O . PRO A 1 93 ? -12.799 -1.277 37.655 1.00 51.78 93 PRO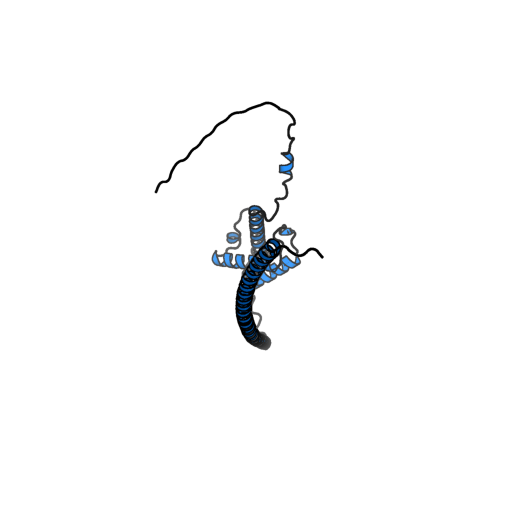 A O 1
ATOM 709 N N . ALA A 1 94 ? -14.726 -2.384 37.269 1.00 55.94 94 ALA A N 1
ATOM 710 C CA . ALA A 1 94 ? -15.184 -1.533 36.193 1.00 55.94 94 ALA A CA 1
ATOM 711 C C . ALA A 1 94 ? -15.135 -0.077 36.677 1.00 55.94 94 ALA A C 1
ATOM 713 O O . ALA A 1 94 ? -16.022 0.375 37.395 1.00 55.94 94 ALA A O 1
ATOM 714 N N . VAL A 1 95 ? -14.102 0.666 36.263 1.00 57.44 95 VAL A N 1
ATOM 715 C CA . VAL A 1 95 ? -13.774 2.029 36.734 1.00 57.44 95 VAL A CA 1
ATOM 716 C C . VAL A 1 95 ? -14.865 3.052 36.355 1.00 57.44 95 VAL A C 1
ATOM 718 O O . VAL A 1 95 ? -14.717 4.250 36.532 1.00 57.44 95 VAL A O 1
ATOM 721 N N . ASN A 1 96 ? -15.992 2.592 35.807 1.00 55.3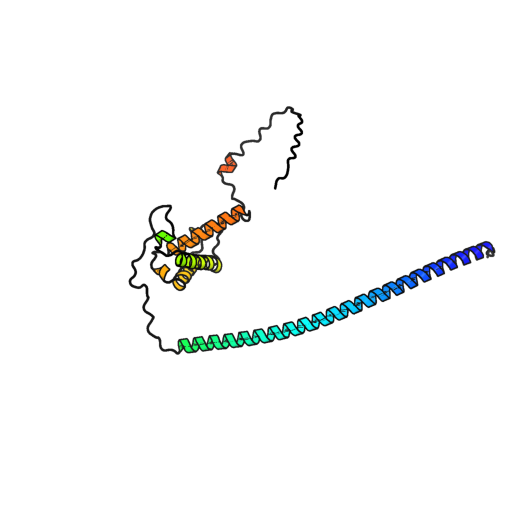1 96 ASN A N 1
ATOM 722 C CA . ASN A 1 96 ? -17.136 3.404 35.416 1.00 55.31 96 ASN A CA 1
ATOM 723 C C . ASN A 1 96 ? -18.469 2.895 36.000 1.00 55.31 96 ASN A C 1
ATOM 725 O O . ASN A 1 96 ? -19.508 3.404 35.599 1.00 55.31 96 ASN A O 1
ATOM 729 N N . ALA A 1 97 ? -18.481 1.929 36.931 1.00 58.97 97 ALA A N 1
ATOM 730 C CA . ALA A 1 97 ? -19.718 1.357 37.488 1.00 58.97 97 ALA A CA 1
ATOM 731 C C . ALA A 1 97 ? -20.551 2.317 38.373 1.00 58.97 97 ALA A C 1
ATOM 733 O O . ALA A 1 97 ? -21.542 1.895 38.955 1.00 58.97 97 ALA A O 1
ATOM 734 N N . GLY A 1 98 ? -20.184 3.599 38.468 1.00 69.69 98 GLY A N 1
ATOM 735 C CA . GLY A 1 98 ? -20.921 4.604 39.243 1.00 69.69 98 GLY A CA 1
ATOM 736 C C . GLY A 1 98 ? -21.025 5.980 38.585 1.00 69.69 98 GLY A C 1
ATOM 737 O O . GLY A 1 98 ? -21.437 6.926 39.249 1.00 69.69 98 GLY A O 1
ATOM 738 N N . LEU A 1 99 ? -20.636 6.129 37.313 1.00 78.69 99 LEU A N 1
ATOM 739 C CA . LEU A 1 99 ? -20.813 7.404 36.613 1.00 78.69 99 LEU A CA 1
ATOM 740 C C . LEU A 1 99 ? -22.242 7.492 36.056 1.00 78.69 99 LEU A C 1
ATOM 742 O O . LEU A 1 99 ? -22.718 6.507 35.491 1.00 78.69 99 LEU A O 1
ATOM 746 N N . PRO A 1 100 ? -22.923 8.642 36.196 1.00 86.75 100 PRO A N 1
ATOM 747 C CA . PRO A 1 100 ? -24.271 8.815 35.676 1.00 86.75 100 PRO A CA 1
ATOM 748 C C . PRO A 1 100 ? -24.282 8.691 34.150 1.00 86.75 100 PRO A C 1
ATOM 750 O O . PRO A 1 100 ? -23.414 9.232 33.458 1.00 86.75 100 PRO A O 1
ATOM 753 N N . ASP A 1 101 ? -25.290 7.994 33.632 1.00 92.56 101 ASP A N 1
ATOM 754 C CA . ASP A 1 101 ? -25.524 7.880 32.199 1.00 92.56 101 ASP A CA 1
ATOM 755 C C . ASP A 1 101 ? -25.900 9.247 31.610 1.00 92.56 101 ASP A C 1
ATOM 757 O O . ASP A 1 101 ? -26.825 9.917 32.070 1.00 92.56 101 ASP A O 1
ATOM 761 N N . ILE A 1 102 ? -25.194 9.657 30.556 1.00 94.12 102 ILE A N 1
ATOM 762 C CA . ILE A 1 102 ? -25.395 10.941 29.883 1.00 94.12 102 ILE A CA 1
ATOM 763 C C . ILE A 1 102 ? -26.335 10.723 28.686 1.00 94.12 102 ILE A C 1
ATOM 765 O O . ILE A 1 102 ? -25.925 10.108 27.683 1.00 94.12 102 ILE A O 1
ATOM 769 N N . PRO A 1 103 ? -27.591 11.211 28.738 1.00 96.31 103 PRO A N 1
ATOM 770 C CA . PRO A 1 103 ? -28.511 11.117 27.615 1.00 96.31 103 PRO A CA 1
ATOM 771 C C . PRO A 1 103 ? -28.054 12.000 26.452 1.00 96.31 103 PRO A C 1
ATOM 773 O O . PRO A 1 103 ? -27.279 12.943 26.604 1.00 96.31 103 PRO A O 1
ATOM 776 N N . ARG A 1 104 ? -28.551 11.693 25.253 1.00 96.19 104 ARG A N 1
ATOM 777 C CA . ARG A 1 104 ? -28.298 12.525 24.075 1.00 96.19 104 ARG A CA 1
ATOM 778 C C . ARG A 1 104 ? -28.979 13.891 24.270 1.00 96.19 104 ARG A C 1
ATOM 780 O O . ARG A 1 104 ? -30.175 13.900 24.557 1.00 96.19 104 ARG A O 1
ATOM 787 N N . PRO A 1 105 ? -28.286 15.023 24.052 1.00 95.94 105 PRO A N 1
ATOM 788 C CA . PRO A 1 105 ? -28.918 16.337 24.107 1.00 95.94 105 PRO A CA 1
ATOM 789 C C . PRO A 1 105 ? -30.002 16.471 23.029 1.00 95.94 105 PRO A C 1
ATOM 791 O O . PRO A 1 105 ? -29.838 16.023 21.886 1.00 95.94 105 PRO A O 1
ATOM 794 N N . ASN A 1 106 ? -31.110 17.108 23.401 1.00 93.31 106 ASN A N 1
ATOM 795 C CA . ASN A 1 106 ? -32.200 17.424 22.487 1.00 93.31 106 ASN A CA 1
ATOM 796 C C . ASN A 1 106 ? -31.893 18.715 21.716 1.00 93.31 106 ASN A C 1
ATOM 798 O O . ASN A 1 106 ? -31.296 19.644 22.252 1.00 93.31 106 ASN A O 1
ATOM 802 N N . GLY A 1 107 ? -32.327 18.775 20.457 1.00 91.06 107 GLY A N 1
ATOM 803 C CA . GLY A 1 107 ? -32.162 19.946 19.593 1.00 91.06 107 GLY A CA 1
ATOM 804 C C . GLY A 1 107 ? -31.114 19.780 18.490 1.00 91.06 107 GLY A C 1
ATOM 805 O O . GLY A 1 107 ? -30.317 18.836 18.468 1.00 91.06 107 GLY A O 1
ATOM 806 N N . ASN A 1 108 ? -31.151 20.720 17.547 1.00 88.06 108 ASN A N 1
ATOM 807 C CA . ASN A 1 108 ? -30.186 20.847 16.460 1.00 88.06 108 ASN A CA 1
ATOM 808 C C . ASN A 1 108 ? -29.191 21.963 16.810 1.00 88.06 108 ASN A C 1
ATOM 810 O O . ASN A 1 108 ? -29.612 23.027 17.247 1.00 88.06 108 ASN A O 1
ATOM 814 N N . GLY A 1 109 ? -27.892 21.738 16.588 1.00 89.62 109 GLY A N 1
ATOM 815 C CA . GLY A 1 109 ? -26.867 22.790 16.696 1.00 89.62 109 GLY A CA 1
ATOM 816 C C . GLY A 1 109 ? -25.939 22.727 17.911 1.00 89.62 109 GLY A C 1
ATOM 817 O O . GLY A 1 109 ? -25.127 23.627 18.082 1.00 89.62 109 GLY A O 1
ATOM 818 N N . TRP A 1 110 ? -25.999 21.679 18.732 1.00 94.50 110 TRP A N 1
ATOM 819 C CA . TRP A 1 110 ? -25.038 21.493 19.823 1.00 94.50 110 TRP A CA 1
ATOM 820 C C . TRP A 1 110 ? -23.666 21.033 19.310 1.00 94.50 110 TRP A C 1
ATOM 822 O O . TRP A 1 110 ? -23.551 20.268 18.346 1.00 94.50 110 TRP A O 1
ATOM 832 N N . SER A 1 111 ? -22.612 21.474 19.995 1.00 96.12 111 SER A N 1
ATOM 833 C CA . SER A 1 111 ? -21.251 20.987 19.784 1.00 96.12 111 SER A CA 1
ATOM 834 C C . SER A 1 111 ? -21.076 19.624 20.449 1.00 96.12 111 SER A C 1
ATOM 836 O O . SER A 1 111 ? -21.359 19.461 21.635 1.00 96.12 111 SER A O 1
ATOM 838 N N . ILE A 1 112 ? -20.578 18.631 19.701 1.00 96.88 112 ILE A N 1
ATOM 839 C CA . ILE A 1 112 ? -20.380 17.270 20.231 1.00 96.88 112 ILE A CA 1
ATOM 840 C C . ILE A 1 112 ? -19.436 17.272 21.434 1.00 96.88 112 ILE A C 1
ATOM 842 O O . ILE A 1 112 ? -19.671 16.542 22.388 1.00 96.88 112 ILE A O 1
ATOM 846 N N . ARG A 1 113 ? -18.411 18.129 21.411 1.00 97.06 113 ARG A N 1
ATOM 847 C CA . ARG A 1 113 ? -17.458 18.266 22.514 1.00 97.06 113 ARG A CA 1
ATOM 848 C C . ARG A 1 113 ? -18.127 18.799 23.782 1.00 97.06 113 ARG A C 1
ATOM 850 O O . ARG A 1 113 ? -17.918 18.231 24.843 1.00 97.06 113 ARG A O 1
ATOM 857 N N . GLU A 1 114 ? -18.933 19.855 23.659 1.00 96.31 114 GLU A N 1
ATOM 858 C CA . GLU A 1 114 ? -19.636 20.465 24.801 1.00 96.31 114 GLU A CA 1
ATOM 859 C C . GLU A 1 114 ? -20.650 19.494 25.403 1.00 96.31 114 GLU A C 1
ATOM 861 O O . GLU A 1 114 ? -20.707 19.333 26.612 1.00 96.31 114 GLU A O 1
ATOM 866 N N . ALA A 1 115 ? -21.386 18.765 24.561 1.00 96.25 115 ALA A N 1
ATOM 867 C CA . ALA A 1 115 ? -22.338 17.756 25.019 1.00 96.25 115 ALA A CA 1
ATOM 868 C C . ALA A 1 115 ? -21.683 16.544 25.706 1.00 96.25 115 ALA A C 1
ATOM 870 O O . ALA A 1 115 ? -22.351 15.814 26.436 1.00 96.25 115 ALA A O 1
ATOM 871 N N . MET A 1 116 ? -20.407 16.279 25.420 1.00 95.44 116 MET A N 1
ATOM 872 C CA . MET A 1 116 ? -19.651 15.194 26.043 1.00 95.44 116 MET A CA 1
ATOM 873 C C . MET A 1 116 ? -18.949 15.615 27.338 1.00 95.44 116 MET A C 1
ATOM 875 O O . MET A 1 116 ? -18.505 14.716 28.053 1.00 95.44 116 MET A O 1
ATOM 879 N N . ASP A 1 117 ? -18.854 16.922 27.606 1.00 95.00 117 ASP A N 1
ATOM 880 C CA . ASP A 1 117 ? -18.093 17.527 28.706 1.00 95.00 117 ASP A CA 1
ATOM 881 C C . ASP A 1 117 ? -16.646 17.005 28.788 1.00 95.00 117 ASP A C 1
ATOM 883 O O . ASP A 1 117 ? -16.187 16.481 29.801 1.00 95.00 117 ASP A O 1
ATOM 887 N N . LEU A 1 118 ? -15.941 17.059 27.651 1.00 95.44 118 LEU A N 1
ATOM 888 C CA . LEU A 1 118 ? -14.554 16.605 27.536 1.00 95.44 118 LEU A CA 1
ATOM 889 C C . LEU A 1 118 ? -13.608 17.747 27.198 1.00 95.44 118 LEU A C 1
ATOM 891 O O . LEU A 1 118 ? -13.941 18.643 26.412 1.00 95.44 118 LEU A O 1
ATOM 895 N N . ASP A 1 119 ? -12.380 17.634 27.703 1.00 97.25 119 ASP A N 1
ATOM 896 C CA . ASP A 1 119 ? -11.304 18.511 27.280 1.00 97.25 119 ASP A CA 1
ATOM 897 C C . ASP A 1 119 ? -11.009 18.348 25.777 1.00 97.25 119 ASP A C 1
ATOM 899 O O . ASP A 1 119 ? -11.292 17.330 25.131 1.00 97.25 119 ASP A O 1
ATOM 903 N N . ARG A 1 120 ? -10.439 19.398 25.184 1.00 96.94 120 ARG A N 1
ATOM 904 C CA . ARG A 1 120 ? -10.072 19.436 23.771 1.00 96.94 120 ARG A CA 1
ATOM 905 C C . ARG A 1 120 ? -9.101 18.313 23.405 1.00 96.94 120 ARG A C 1
ATOM 907 O O . ARG A 1 120 ? -9.216 17.796 22.290 1.00 96.94 120 ARG A O 1
ATOM 914 N N . VAL A 1 121 ? -8.158 17.973 24.287 1.00 97.44 121 VAL A N 1
ATOM 915 C CA . VAL A 1 121 ? -7.147 16.939 24.025 1.00 97.44 121 VAL A CA 1
ATOM 916 C C . VAL A 1 121 ? -7.805 15.560 23.958 1.00 97.44 121 VAL A C 1
ATOM 918 O O . VAL A 1 121 ? -7.714 14.899 22.919 1.00 97.44 121 VAL A O 1
ATOM 921 N N . ASP A 1 122 ? -8.572 15.195 24.985 1.00 96.75 122 ASP A N 1
ATOM 922 C CA . ASP A 1 122 ? -9.286 13.913 25.065 1.00 96.75 122 ASP A CA 1
ATOM 923 C C . ASP A 1 122 ? -10.283 13.746 23.915 1.00 96.75 122 ASP A C 1
ATOM 925 O O . ASP A 1 122 ? -10.345 12.707 23.250 1.00 96.75 122 ASP A O 1
ATOM 929 N N . TYR A 1 123 ? -11.040 14.805 23.608 1.00 98.00 123 TYR A N 1
ATOM 930 C CA . TYR A 1 123 ? -11.976 14.790 22.489 1.00 98.00 123 TYR A CA 1
ATOM 931 C C . TYR A 1 123 ? -11.264 14.544 21.151 1.00 98.00 123 TYR A C 1
ATOM 933 O O . TYR A 1 123 ? -11.752 13.772 20.320 1.00 98.00 123 TYR A O 1
ATOM 941 N N . ALA A 1 124 ? -10.102 15.169 20.925 1.00 97.94 124 ALA A N 1
ATOM 942 C CA . ALA A 1 124 ? -9.328 14.969 19.703 1.00 97.94 124 ALA A CA 1
ATOM 943 C C . ALA A 1 124 ? -8.791 13.533 19.590 1.00 97.94 124 ALA A C 1
ATOM 945 O O . ALA A 1 124 ? -8.805 12.957 18.497 1.00 97.94 124 ALA A O 1
ATOM 946 N N . GLU A 1 125 ? -8.357 12.934 20.697 1.00 98.06 125 GLU A N 1
ATOM 947 C CA . GLU A 1 125 ? -7.890 11.548 20.740 1.00 98.06 125 GLU A CA 1
ATOM 948 C C . GLU A 1 125 ? -9.014 10.546 20.441 1.00 98.06 125 GLU A C 1
ATOM 950 O O . GLU A 1 125 ? -8.882 9.686 19.555 1.00 98.06 125 GLU A O 1
ATOM 955 N N . ILE A 1 126 ? -10.164 10.707 21.101 1.00 98.00 126 ILE A N 1
ATOM 956 C CA . ILE A 1 126 ? -11.365 9.908 20.842 1.00 98.00 126 ILE A CA 1
ATOM 957 C C . ILE A 1 126 ? -11.777 10.061 19.379 1.00 98.00 126 ILE A C 1
ATOM 959 O O . ILE A 1 126 ? -12.046 9.071 18.696 1.00 98.00 126 ILE A O 1
ATOM 963 N N . GLN A 1 127 ? -11.772 11.288 18.854 1.00 98.31 127 GLN A N 1
ATOM 964 C CA . GLN A 1 127 ? -12.136 11.548 17.469 1.00 98.31 127 GLN A CA 1
ATOM 965 C C . GLN A 1 127 ? -11.201 10.829 16.485 1.00 98.31 127 GLN A C 1
ATOM 967 O O . GLN A 1 127 ? -11.686 10.197 15.543 1.00 98.31 127 GLN A O 1
ATOM 972 N N . ARG A 1 128 ? -9.878 10.878 16.691 1.00 98.31 128 ARG A N 1
ATOM 973 C CA . ARG A 1 128 ? -8.899 10.137 15.867 1.00 98.31 128 ARG A CA 1
ATOM 974 C C . ARG A 1 128 ? -9.146 8.630 15.918 1.00 98.31 128 ARG A C 1
ATOM 976 O O . ARG A 1 128 ? -9.135 7.967 14.877 1.00 98.31 128 ARG A O 1
ATOM 983 N N . THR A 1 129 ? -9.426 8.106 17.108 1.00 98.38 129 THR A N 1
ATOM 984 C CA . THR A 1 129 ? -9.699 6.680 17.316 1.00 98.38 129 THR A CA 1
ATOM 985 C C . THR A 1 129 ? -10.968 6.249 16.587 1.00 98.38 129 THR A C 1
ATOM 987 O O . THR A 1 129 ? -10.934 5.308 15.797 1.00 98.38 129 THR A O 1
ATOM 990 N N . VAL A 1 130 ? -12.074 6.978 16.763 1.00 98.31 130 VAL A N 1
ATOM 991 C CA . VAL A 1 130 ? -13.350 6.678 16.096 1.00 98.31 130 VAL A CA 1
ATOM 992 C C . VAL A 1 130 ? -13.209 6.759 14.574 1.00 98.31 130 VAL A C 1
ATOM 994 O O . VAL A 1 130 ? -13.680 5.861 13.883 1.00 98.31 130 VAL A O 1
ATOM 997 N N . ARG A 1 131 ? -12.502 7.760 14.029 1.00 98.19 131 ARG A N 1
ATOM 998 C CA . ARG A 1 131 ? -12.223 7.839 12.578 1.00 98.19 131 ARG A CA 1
ATOM 999 C C . ARG A 1 131 ? -11.460 6.615 12.072 1.00 98.19 131 ARG A C 1
ATOM 1001 O O . ARG A 1 131 ? -11.812 6.061 11.034 1.00 98.19 131 ARG A O 1
ATOM 1008 N N . SER A 1 132 ? -10.447 6.178 12.817 1.00 98.00 132 SER A N 1
ATOM 1009 C CA . SER A 1 132 ? -9.664 4.986 12.477 1.00 98.00 132 SER A CA 1
ATOM 1010 C C . SER A 1 132 ? -10.530 3.725 12.507 1.00 98.00 132 SER A C 1
ATOM 1012 O O . SER A 1 132 ? -10.424 2.884 11.618 1.00 98.00 132 SER A O 1
ATOM 1014 N N . LEU A 1 133 ? -11.437 3.611 13.482 1.00 98.06 133 LEU A N 1
ATOM 1015 C CA . LEU A 1 133 ? -12.384 2.499 13.575 1.00 98.06 133 LEU A CA 1
ATOM 1016 C C . LEU A 1 133 ? -13.413 2.499 12.440 1.00 98.06 133 LEU A C 1
ATOM 1018 O O . LEU A 1 133 ? -13.727 1.426 11.933 1.00 98.06 133 LEU A O 1
ATOM 1022 N N . VAL A 1 134 ? -13.895 3.662 11.989 1.00 98.00 134 VAL A N 1
ATOM 1023 C CA . VAL A 1 134 ? -14.780 3.759 10.810 1.00 98.00 134 VAL A CA 1
ATOM 1024 C C . VAL A 1 134 ? -14.092 3.196 9.561 1.00 98.00 134 VAL A C 1
ATOM 1026 O O . VAL A 1 134 ? -14.711 2.462 8.797 1.00 98.00 134 VAL A O 1
ATOM 1029 N N . ILE A 1 135 ? -12.799 3.484 9.375 1.00 97.38 135 ILE A N 1
ATOM 1030 C CA . ILE A 1 135 ? -12.014 2.946 8.252 1.00 97.38 135 ILE A CA 1
ATOM 1031 C C . ILE A 1 135 ? -11.799 1.433 8.414 1.00 97.38 135 ILE A C 1
ATOM 1033 O O . ILE A 1 135 ? -12.063 0.677 7.483 1.00 97.38 135 ILE A O 1
ATOM 1037 N N . ARG A 1 136 ? -11.367 0.977 9.599 1.00 97.38 136 ARG A N 1
ATOM 1038 C CA . ARG A 1 136 ? -11.085 -0.448 9.869 1.00 97.38 136 ARG A CA 1
ATOM 1039 C C . ARG A 1 136 ? -12.325 -1.339 9.787 1.00 97.38 136 ARG A C 1
ATOM 1041 O O . ARG A 1 136 ? -12.213 -2.480 9.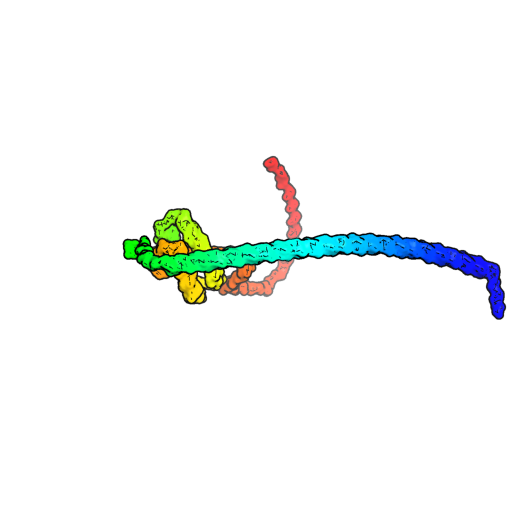365 1.00 97.38 136 ARG A O 1
ATOM 1048 N N . SER A 1 137 ? -13.492 -0.826 10.176 1.00 96.62 137 SER A N 1
ATOM 1049 C CA . SER A 1 137 ? -14.772 -1.546 10.078 1.00 96.62 137 SER A CA 1
ATOM 1050 C C . SER A 1 137 ? -15.350 -1.571 8.661 1.00 96.62 137 SER A C 1
ATOM 1052 O O . SER A 1 137 ? -16.387 -2.196 8.451 1.00 96.62 137 SER A O 1
ATOM 1054 N N . GLN A 1 138 ? -14.690 -0.923 7.691 1.00 96.88 138 GLN A N 1
ATOM 1055 C CA . GLN A 1 138 ? -15.129 -0.865 6.296 1.00 96.88 138 GLN A CA 1
ATOM 1056 C C . GLN A 1 138 ? -16.585 -0.382 6.165 1.00 96.88 138 GLN A C 1
ATOM 1058 O O . GLN A 1 138 ? -17.394 -0.982 5.449 1.00 96.88 138 GLN A O 1
ATOM 1063 N N . LEU A 1 139 ? -16.929 0.678 6.907 1.00 96.75 139 LEU A N 1
ATOM 1064 C CA . LEU A 1 139 ? -18.201 1.382 6.751 1.00 96.75 139 LEU A CA 1
ATOM 1065 C C . LEU A 1 139 ? -18.173 2.212 5.465 1.00 96.75 139 LEU A C 1
ATOM 1067 O O . LEU A 1 139 ? -17.193 2.912 5.178 1.00 96.75 139 LEU A O 1
ATOM 1071 N N . ASP A 1 140 ? -19.262 2.159 4.706 1.00 96.06 140 ASP A N 1
ATOM 1072 C CA . ASP A 1 140 ? -19.375 2.897 3.458 1.00 96.06 140 ASP A CA 1
ATOM 1073 C C . ASP A 1 140 ? -19.723 4.361 3.748 1.00 96.06 140 ASP A C 1
ATOM 1075 O O . ASP A 1 140 ? -20.858 4.723 4.052 1.00 96.06 140 ASP A O 1
ATOM 1079 N N . TRP A 1 141 ? -18.725 5.235 3.638 1.00 95.50 141 TRP A N 1
ATOM 1080 C CA . TRP A 1 141 ? -18.881 6.672 3.860 1.00 95.50 141 TRP A CA 1
ATOM 1081 C C . TRP A 1 141 ? -19.727 7.376 2.782 1.00 95.50 141 TRP A C 1
ATOM 1083 O O . TRP A 1 141 ? -20.151 8.525 2.996 1.00 95.50 141 TRP A O 1
ATOM 1093 N N . THR A 1 142 ? -19.993 6.712 1.651 1.00 94.12 142 THR A N 1
ATOM 1094 C CA . THR A 1 142 ? -20.824 7.245 0.565 1.00 94.12 142 THR A CA 1
ATOM 1095 C C . THR A 1 142 ? -22.322 7.154 0.874 1.00 94.12 142 THR A C 1
ATOM 1097 O O . THR A 1 142 ? -23.063 8.062 0.488 1.00 94.12 142 THR A O 1
ATOM 1100 N N . ASP A 1 143 ? -22.755 6.170 1.671 1.00 94.38 143 ASP A N 1
ATOM 1101 C CA . ASP A 1 143 ? -24.157 5.978 2.063 1.00 94.38 143 ASP A CA 1
ATOM 1102 C C . ASP A 1 143 ? -24.494 6.596 3.434 1.00 94.38 143 ASP A C 1
ATOM 1104 O O . ASP A 1 143 ? -23.621 6.926 4.240 1.00 94.38 143 ASP A O 1
ATOM 1108 N N . ASP A 1 144 ? -25.773 6.856 3.700 1.00 94.06 144 ASP A N 1
ATOM 1109 C CA . ASP A 1 144 ? -26.239 7.409 4.976 1.00 94.06 144 ASP A CA 1
ATOM 1110 C C . ASP A 1 144 ? -25.840 6.502 6.156 1.00 94.06 144 ASP A C 1
ATOM 1112 O O . ASP A 1 144 ? -25.853 5.274 6.075 1.00 94.06 144 ASP A O 1
ATOM 1116 N N . PHE A 1 145 ? -25.515 7.114 7.294 1.00 95.31 145 PHE A N 1
ATOM 1117 C CA . PHE A 1 145 ? -25.143 6.412 8.520 1.00 95.31 145 PHE A CA 1
ATOM 1118 C C . PHE A 1 145 ? -26.251 5.467 9.006 1.00 95.31 145 PHE A C 1
ATOM 1120 O O . PHE A 1 145 ? -25.970 4.447 9.624 1.00 95.31 145 PHE A O 1
ATOM 1127 N N . ARG A 1 146 ? -27.519 5.796 8.722 1.00 95.38 146 ARG A N 1
ATOM 1128 C CA . ARG A 1 146 ? -28.685 4.973 9.092 1.00 95.38 146 ARG A CA 1
ATOM 1129 C C . ARG A 1 146 ? -28.837 3.702 8.252 1.00 95.38 146 ARG A C 1
ATOM 1131 O O . ARG A 1 146 ? -29.600 2.833 8.650 1.00 95.38 146 ARG A O 1
ATOM 1138 N N . ARG A 1 147 ? -28.171 3.630 7.098 1.00 96.69 147 ARG A N 1
ATOM 1139 C CA . ARG A 1 147 ? -28.234 2.505 6.150 1.00 96.69 147 ARG A CA 1
ATOM 1140 C C . ARG A 1 147 ? -27.033 1.570 6.247 1.00 96.69 147 ARG A C 1
ATOM 1142 O O . ARG A 1 147 ? -26.960 0.587 5.523 1.00 96.69 147 ARG A O 1
ATOM 1149 N N . GLN A 1 148 ? -26.094 1.883 7.134 1.00 97.25 148 GLN A N 1
ATOM 1150 C CA . GLN A 1 148 ? -24.927 1.047 7.361 1.00 97.25 148 GLN A CA 1
ATOM 1151 C C . GLN A 1 148 ? -25.327 -0.291 7.982 1.00 97.25 148 GLN A C 1
ATOM 1153 O O . GLN A 1 148 ? -26.295 -0.375 8.738 1.00 97.25 148 GLN A O 1
ATOM 1158 N N . ASP A 1 149 ? -24.522 -1.310 7.703 1.00 97.62 149 ASP A N 1
ATOM 1159 C CA . ASP A 1 149 ? -24.639 -2.635 8.302 1.00 97.62 149 ASP A CA 1
ATOM 1160 C C . ASP A 1 149 ? -24.585 -2.558 9.842 1.00 97.62 149 ASP A C 1
ATOM 1162 O O . ASP A 1 149 ? -23.648 -2.003 10.436 1.00 97.62 149 ASP A O 1
ATOM 1166 N N . ALA A 1 150 ? -25.611 -3.116 10.488 1.00 97.38 150 ALA A N 1
ATOM 1167 C CA . ALA A 1 150 ? -25.770 -3.106 11.934 1.00 97.38 150 ALA A CA 1
ATOM 1168 C C . ALA A 1 150 ? -24.642 -3.868 12.650 1.00 97.38 150 ALA A C 1
ATOM 1170 O O . ALA A 1 150 ? -24.200 -3.424 13.714 1.00 97.38 150 ALA A O 1
ATOM 1171 N N . ASP A 1 151 ? -24.116 -4.943 12.056 1.00 97.69 151 ASP A N 1
ATOM 1172 C CA . ASP A 1 151 ? -23.056 -5.758 12.662 1.00 97.69 151 ASP A CA 1
ATOM 1173 C C . ASP A 1 151 ? -21.712 -5.020 12.657 1.00 97.69 151 ASP A C 1
ATOM 1175 O O . ASP A 1 151 ? -20.969 -5.021 13.652 1.00 97.69 151 ASP A O 1
ATOM 1179 N N . LYS A 1 152 ? -21.427 -4.287 11.574 1.00 97.50 152 LYS A N 1
ATOM 1180 C CA . LYS A 1 152 ? -20.252 -3.405 11.479 1.00 97.50 152 LYS A CA 1
ATOM 1181 C C . LYS A 1 152 ? -20.331 -2.258 12.481 1.00 97.50 152 LYS A C 1
ATOM 1183 O O . LYS A 1 152 ? -19.346 -1.974 13.169 1.00 97.50 152 LYS A O 1
ATOM 1188 N N . LEU A 1 153 ? -21.503 -1.630 12.618 1.00 97.75 153 LEU A N 1
ATOM 1189 C CA . LEU A 1 153 ? -21.730 -0.587 13.622 1.00 97.75 153 LEU A CA 1
ATOM 1190 C C . LEU A 1 153 ? -21.560 -1.130 15.047 1.00 97.75 153 LEU A C 1
ATOM 1192 O O . LEU A 1 153 ? -20.857 -0.516 15.854 1.00 97.75 153 LEU A O 1
ATOM 1196 N N . ALA A 1 154 ? -22.137 -2.294 15.355 1.00 97.25 154 ALA A N 1
ATOM 1197 C CA . ALA A 1 154 ? -21.996 -2.937 16.659 1.00 97.25 154 ALA A CA 1
ATOM 1198 C C . ALA A 1 154 ? -20.526 -3.249 16.983 1.00 97.25 154 ALA A C 1
ATOM 1200 O O . ALA A 1 154 ? -20.058 -2.966 18.091 1.00 97.25 154 ALA A O 1
ATOM 1201 N N . THR A 1 155 ? -19.777 -3.763 16.005 1.00 97.12 155 THR A N 1
ATOM 1202 C CA . THR A 1 155 ? -18.338 -4.036 16.127 1.00 97.12 155 THR A CA 1
ATOM 1203 C C . THR A 1 155 ? -17.545 -2.756 16.387 1.00 97.12 155 THR A C 1
ATOM 1205 O O . THR A 1 155 ? -16.745 -2.704 17.324 1.00 97.12 155 THR A O 1
ATOM 1208 N N . MET A 1 156 ? -17.822 -1.688 15.633 1.00 98.00 156 MET A N 1
ATOM 1209 C CA . MET A 1 156 ? -17.209 -0.373 15.834 1.00 98.00 156 MET A CA 1
ATOM 1210 C C . MET A 1 156 ? -17.498 0.177 17.242 1.00 98.00 156 MET A C 1
ATOM 1212 O O . MET A 1 156 ? -16.576 0.644 17.912 1.00 98.00 156 MET A O 1
ATOM 1216 N N . PHE A 1 157 ? -18.742 0.093 17.730 1.00 98.06 157 PHE A N 1
ATOM 1217 C CA . PHE A 1 157 ? -19.108 0.566 19.072 1.00 98.06 157 PHE A CA 1
ATOM 1218 C C . PHE A 1 157 ? -18.443 -0.245 20.190 1.00 98.06 157 PHE A C 1
ATOM 1220 O O . PHE A 1 157 ? -18.008 0.326 21.193 1.00 98.06 157 PHE A O 1
ATOM 1227 N N . ARG A 1 158 ? -18.329 -1.571 20.039 1.00 97.62 158 ARG A N 1
ATOM 1228 C CA . ARG A 1 158 ? -17.591 -2.425 20.989 1.00 97.62 158 ARG A CA 1
ATOM 1229 C C . ARG A 1 158 ? -16.107 -2.056 21.021 1.00 97.62 158 ARG A C 1
ATOM 1231 O O . ARG A 1 158 ? -15.562 -1.866 22.106 1.00 97.62 158 ARG A O 1
ATOM 1238 N N . ALA A 1 159 ? -15.481 -1.888 19.856 1.00 97.44 159 ALA A N 1
ATOM 1239 C CA . ALA A 1 159 ? -14.080 -1.488 19.756 1.00 97.44 159 ALA A CA 1
ATOM 1240 C C . ALA A 1 159 ? -13.833 -0.098 20.367 1.00 97.44 159 ALA A C 1
ATOM 1242 O O . ALA A 1 159 ? -12.903 0.069 21.152 1.00 97.44 159 ALA A O 1
ATOM 1243 N N . ALA A 1 160 ? -14.711 0.874 20.102 1.00 97.81 160 ALA A N 1
ATOM 1244 C CA . ALA A 1 160 ? -14.601 2.220 20.661 1.00 97.81 160 ALA A CA 1
ATOM 1245 C C . ALA A 1 160 ? -14.681 2.220 22.199 1.00 97.81 160 ALA A C 1
ATOM 1247 O O . ALA A 1 160 ? -13.844 2.841 22.848 1.00 97.81 160 ALA A O 1
ATOM 1248 N N . ARG A 1 161 ? -15.622 1.467 22.792 1.00 96.75 161 ARG A N 1
ATOM 1249 C CA . ARG A 1 161 ? -15.750 1.315 24.259 1.00 96.75 161 ARG A CA 1
ATOM 1250 C C . ARG A 1 161 ? -14.606 0.530 24.905 1.00 96.75 161 ARG A C 1
ATOM 1252 O O . ARG A 1 161 ? -14.433 0.609 26.123 1.00 96.75 161 ARG A O 1
ATOM 1259 N N . LYS A 1 162 ? -13.879 -0.270 24.120 1.00 95.88 162 LYS A N 1
ATOM 1260 C CA . LYS A 1 162 ? -12.668 -0.969 24.564 1.00 95.88 162 LYS A CA 1
ATOM 1261 C C . LYS A 1 162 ? -11.470 -0.021 24.586 1.00 95.88 162 LYS A C 1
ATOM 1263 O O . LYS A 1 162 ? -10.729 -0.041 25.556 1.00 95.88 162 LYS A O 1
ATOM 1268 N N . SER A 1 163 ? -11.313 0.814 23.557 1.00 96.31 163 SER A N 1
ATOM 1269 C CA . SER A 1 163 ? -10.230 1.804 23.484 1.00 96.31 163 SER A CA 1
ATOM 1270 C C . SER A 1 163 ? -10.421 2.969 24.454 1.00 96.31 163 SER A C 1
ATOM 1272 O O . SER A 1 163 ? -9.460 3.401 25.071 1.00 96.31 163 SER A O 1
ATOM 1274 N N . HIS A 1 164 ? -11.656 3.456 24.604 1.00 96.12 164 HIS A N 1
ATOM 1275 C CA . HIS A 1 164 ? -11.985 4.632 25.411 1.00 96.12 164 HIS A CA 1
ATOM 1276 C C . HIS A 1 164 ? -13.120 4.298 26.385 1.00 96.12 164 HIS A C 1
ATOM 1278 O O . HIS A 1 164 ? -14.295 4.421 26.020 1.00 96.12 164 HIS A O 1
ATOM 1284 N N . PRO A 1 165 ? -12.816 3.874 27.629 1.00 94.75 165 PRO A N 1
ATOM 1285 C CA . PRO A 1 165 ? -13.832 3.492 28.615 1.00 94.75 165 PRO A CA 1
ATOM 1286 C C . PRO A 1 165 ? -14.842 4.603 28.935 1.00 94.75 165 PRO A C 1
ATOM 1288 O O . PRO A 1 165 ? -16.006 4.306 29.199 1.00 94.75 165 PRO A O 1
ATOM 1291 N N . VAL A 1 166 ? -14.437 5.874 28.806 1.00 95.00 166 VAL A N 1
ATOM 1292 C CA . VAL A 1 166 ? -15.314 7.058 28.864 1.00 95.00 166 VAL A CA 1
ATOM 1293 C C . VAL A 1 166 ? -16.516 6.961 27.929 1.00 95.00 166 VAL A C 1
ATOM 1295 O O . VAL A 1 166 ? -17.574 7.478 28.247 1.00 95.00 166 VAL A O 1
ATOM 1298 N N . LEU A 1 167 ? -16.428 6.252 26.804 1.00 95.94 167 LEU A N 1
ATOM 1299 C CA . LEU A 1 167 ? -17.557 6.157 25.881 1.00 95.94 167 LEU A CA 1
ATOM 1300 C C . LEU A 1 167 ? -18.720 5.300 26.410 1.00 95.94 167 LEU A C 1
ATOM 1302 O O . LEU A 1 167 ? -19.803 5.330 25.830 1.00 95.94 167 LEU A O 1
ATOM 1306 N N . ARG A 1 168 ? -18.520 4.542 27.498 1.00 95.31 168 ARG A N 1
ATOM 1307 C CA . ARG A 1 168 ? -19.545 3.662 28.084 1.00 95.31 168 ARG A CA 1
ATOM 1308 C C . ARG A 1 168 ? -20.683 4.421 28.772 1.00 95.31 168 ARG A C 1
ATOM 1310 O O . ARG A 1 168 ? -21.786 3.897 28.785 1.00 95.31 168 ARG A O 1
ATOM 1317 N N . ARG A 1 169 ? -20.423 5.635 29.273 1.00 95.06 169 ARG A N 1
ATOM 1318 C CA . ARG A 1 169 ? -21.400 6.499 29.974 1.00 95.06 169 ARG A CA 1
ATOM 1319 C C . ARG A 1 169 ? -22.406 7.187 29.043 1.00 95.06 169 ARG A C 1
ATOM 1321 O O . ARG A 1 169 ? -23.350 7.806 29.512 1.00 95.06 169 ARG A O 1
ATOM 1328 N N . TYR A 1 170 ? -22.235 7.106 27.721 1.00 95.88 170 TYR A N 1
ATOM 1329 C CA . TYR A 1 170 ? -23.165 7.728 26.773 1.00 95.88 170 TYR A CA 1
ATOM 1330 C C . TYR A 1 170 ? -24.230 6.731 26.311 1.00 95.88 170 TYR A C 1
ATOM 1332 O O . TYR A 1 170 ? -23.931 5.753 25.617 1.00 95.88 170 TYR A O 1
ATOM 1340 N N . ILE A 1 171 ? -25.493 7.027 26.629 1.00 95.94 171 ILE A N 1
ATOM 1341 C CA . ILE A 1 171 ? -26.638 6.159 26.322 1.00 95.94 171 ILE A CA 1
ATOM 1342 C C . ILE A 1 171 ? -26.706 5.863 24.817 1.00 95.94 171 ILE A C 1
ATOM 1344 O O . ILE A 1 171 ? -26.555 6.751 23.973 1.00 95.94 171 ILE A O 1
ATOM 1348 N N . ASN A 1 172 ? -26.940 4.598 24.458 1.00 95.50 172 ASN A N 1
ATOM 1349 C CA . ASN A 1 172 ? -27.053 4.145 23.065 1.00 95.50 172 ASN A CA 1
ATOM 1350 C C . ASN A 1 172 ? -25.842 4.503 22.179 1.00 95.50 172 ASN A C 1
ATOM 1352 O O . ASN A 1 172 ? -25.973 4.595 20.958 1.00 95.50 172 ASN A O 1
ATOM 1356 N N . ASN A 1 173 ? -24.657 4.709 22.769 1.00 97.00 173 ASN A N 1
ATOM 1357 C CA . ASN A 1 173 ? -23.434 5.095 22.057 1.00 97.00 173 ASN A CA 1
ATOM 1358 C C . ASN A 1 173 ? -23.609 6.378 21.214 1.00 97.00 173 ASN A C 1
ATOM 1360 O O . ASN A 1 173 ? -23.001 6.517 20.143 1.00 97.00 173 ASN A O 1
ATOM 1364 N N . TRP A 1 174 ? -24.457 7.318 21.661 1.00 97.31 174 TRP A N 1
ATOM 1365 C CA . TRP A 1 174 ? -24.807 8.497 20.861 1.00 97.31 174 TRP A CA 1
ATOM 1366 C C . TRP A 1 174 ? -23.578 9.333 20.489 1.00 97.31 174 TRP A C 1
ATOM 1368 O O . TRP A 1 174 ? -23.506 9.833 19.364 1.00 97.31 174 TRP A O 1
ATOM 1378 N N . ALA A 1 175 ? -22.603 9.434 21.398 1.00 97.69 175 ALA A N 1
ATOM 1379 C CA . ALA A 1 175 ? -21.372 10.191 21.208 1.00 97.69 175 ALA A CA 1
ATOM 1380 C C . ALA A 1 175 ? -20.525 9.609 20.068 1.00 97.69 175 ALA A C 1
ATOM 1382 O O . ALA A 1 175 ? -20.194 10.304 19.105 1.00 97.69 175 ALA A O 1
ATOM 1383 N N . THR A 1 176 ? -20.258 8.300 20.109 1.00 98.06 176 THR A N 1
ATOM 1384 C CA . THR A 1 176 ? -19.519 7.597 19.051 1.00 98.06 176 THR A CA 1
ATOM 1385 C C . THR A 1 176 ? -20.230 7.712 17.704 1.00 98.06 176 THR A C 1
ATOM 1387 O O . THR A 1 176 ? -19.594 8.008 16.692 1.00 98.06 176 THR A O 1
ATOM 1390 N N . ALA A 1 177 ? -21.557 7.547 17.686 1.00 97.75 177 ALA A N 1
ATOM 1391 C CA . ALA A 1 177 ? -22.353 7.690 16.472 1.00 97.75 177 ALA A CA 1
ATOM 1392 C C . ALA A 1 177 ? -22.318 9.125 15.915 1.00 97.75 177 ALA A C 1
ATOM 1394 O O . ALA A 1 177 ? -22.252 9.311 14.702 1.00 97.75 177 ALA A O 1
ATOM 1395 N N . ALA A 1 178 ? -22.346 10.152 16.771 1.00 97.50 178 ALA A N 1
ATOM 1396 C CA . ALA A 1 178 ? -22.265 11.550 16.351 1.00 97.50 178 ALA A CA 1
ATOM 1397 C C . ALA A 1 178 ? -20.911 11.875 15.702 1.00 97.50 178 ALA A C 1
ATOM 1399 O O . ALA A 1 178 ? -20.884 12.456 14.616 1.00 97.50 178 ALA A O 1
ATOM 1400 N N . ILE A 1 179 ? -19.808 11.429 16.311 1.00 98.06 179 ILE A N 1
ATOM 1401 C CA . ILE A 1 179 ? -18.453 11.612 15.772 1.00 98.06 179 ILE A CA 1
ATOM 1402 C C . ILE A 1 179 ? -18.296 10.892 14.424 1.00 98.06 179 ILE A C 1
ATOM 1404 O O . ILE A 1 179 ? -17.792 11.478 13.461 1.00 98.06 179 ILE A O 1
ATOM 1408 N N . ALA A 1 180 ? -18.755 9.640 14.329 1.00 98.00 180 ALA A N 1
ATOM 1409 C CA . ALA A 1 180 ? -18.692 8.860 13.094 1.00 98.00 180 ALA A CA 1
ATOM 1410 C C . ALA A 1 180 ? -19.517 9.506 11.966 1.00 98.00 180 ALA A C 1
ATOM 1412 O O . ALA A 1 180 ? -19.010 9.685 10.856 1.00 98.00 180 ALA A O 1
ATOM 1413 N N . ARG A 1 181 ? -20.748 9.953 12.267 1.00 97.44 181 ARG A N 1
ATOM 1414 C CA . ARG A 1 181 ? -21.594 10.711 11.329 1.00 97.44 181 ARG A CA 1
ATOM 1415 C C . ARG A 1 181 ? -20.897 11.966 10.819 1.00 97.44 181 ARG A C 1
ATOM 1417 O O . ARG A 1 181 ? -20.848 12.178 9.610 1.00 97.44 181 ARG A O 1
ATOM 1424 N N . GLN A 1 182 ? -20.342 12.775 11.723 1.00 97.50 182 GLN A N 1
ATOM 1425 C CA . GLN A 1 182 ? -19.640 14.006 11.359 1.00 97.50 182 GLN A CA 1
ATOM 1426 C C . GLN A 1 182 ? -18.462 13.717 10.415 1.00 97.50 182 GLN A C 1
ATOM 1428 O O . GLN A 1 182 ? -18.284 14.407 9.411 1.00 97.50 182 GLN A O 1
ATOM 1433 N N . TYR A 1 183 ? -17.679 12.671 10.697 1.00 97.94 183 TYR A N 1
ATOM 1434 C CA . TYR A 1 183 ? -16.572 12.255 9.836 1.00 97.94 183 TYR A CA 1
ATOM 1435 C C . TYR A 1 183 ? -17.039 11.836 8.435 1.00 97.94 183 TYR A C 1
ATOM 1437 O O . TYR A 1 183 ? -16.510 12.345 7.446 1.00 97.94 183 TYR A O 1
ATOM 1445 N N . MET A 1 184 ? -18.044 10.961 8.333 1.00 97.44 184 MET A N 1
ATOM 1446 C CA . MET A 1 184 ? -18.564 10.494 7.040 1.00 97.44 184 MET A CA 1
ATOM 1447 C C . MET A 1 184 ? -19.159 11.644 6.219 1.00 97.44 184 MET A C 1
ATOM 1449 O O . MET A 1 184 ? -18.900 11.740 5.020 1.00 97.44 184 MET A O 1
ATOM 1453 N N . GLN A 1 185 ? -19.885 12.565 6.860 1.00 96.31 185 GLN A N 1
ATOM 1454 C CA . GLN A 1 185 ? -20.409 13.767 6.206 1.00 96.31 185 GLN A CA 1
ATOM 1455 C C . GLN A 1 185 ? -19.286 14.653 5.657 1.00 96.31 185 GLN A C 1
ATOM 1457 O O . GLN A 1 185 ? -19.353 15.079 4.505 1.00 96.31 185 GLN A O 1
ATOM 1462 N N . ASN A 1 186 ? -18.238 14.902 6.446 1.00 97.06 186 ASN A N 1
ATOM 1463 C CA . ASN A 1 186 ? -17.094 15.700 6.004 1.00 97.06 186 ASN A CA 1
ATOM 1464 C C . ASN A 1 186 ? -16.347 15.026 4.848 1.00 97.06 186 ASN A C 1
ATOM 1466 O O . ASN A 1 186 ? -16.017 15.686 3.863 1.00 97.06 186 ASN A O 1
ATOM 1470 N N . LYS A 1 187 ? -16.142 13.706 4.925 1.00 96.44 187 LYS A N 1
ATOM 1471 C CA . LYS A 1 187 ? -15.506 12.924 3.859 1.00 96.44 187 LYS A CA 1
ATOM 1472 C C . LYS A 1 187 ? -16.318 12.970 2.565 1.00 96.44 187 LYS A C 1
ATOM 1474 O O . LYS A 1 187 ? -15.753 13.192 1.499 1.00 96.44 187 LYS A O 1
ATOM 1479 N N . ARG A 1 188 ? -17.645 12.865 2.662 1.00 95.31 188 ARG A N 1
ATOM 1480 C CA . ARG A 1 188 ? -18.552 12.982 1.515 1.00 95.31 188 ARG A CA 1
ATOM 1481 C C . ARG A 1 188 ? -18.546 14.382 0.908 1.00 95.31 188 ARG A C 1
ATOM 1483 O O . ARG A 1 188 ? -18.434 14.511 -0.305 1.00 95.31 188 ARG A O 1
ATOM 1490 N N . LYS A 1 189 ? -18.606 15.433 1.734 1.00 94.94 189 LYS A N 1
ATOM 1491 C CA . LYS A 1 189 ? -18.477 16.829 1.275 1.00 94.94 189 LYS A CA 1
ATOM 1492 C C . LYS A 1 189 ? -17.161 17.050 0.528 1.00 94.94 189 LYS A C 1
ATOM 1494 O O . LYS A 1 189 ? -17.164 17.654 -0.540 1.00 94.94 189 LYS A O 1
ATOM 1499 N N . HIS A 1 190 ? -16.057 16.526 1.060 1.00 95.94 190 HIS A N 1
ATOM 1500 C CA . HIS A 1 190 ? -14.758 16.589 0.397 1.00 95.94 190 HIS A CA 1
ATOM 1501 C C . HIS A 1 190 ? -14.763 15.835 -0.940 1.00 95.94 190 HIS A C 1
ATOM 1503 O O . HIS A 1 190 ? -14.330 16.385 -1.946 1.00 95.94 190 HIS A O 1
ATOM 1509 N N . ALA A 1 191 ? -15.310 14.618 -0.982 1.00 95.06 191 ALA A N 1
ATOM 1510 C CA . ALA A 1 191 ? -15.397 13.829 -2.208 1.00 95.06 191 ALA A CA 1
ATOM 1511 C C . ALA A 1 191 ? -16.243 14.501 -3.302 1.00 95.06 191 ALA A C 1
ATOM 1513 O O . ALA A 1 191 ? -15.878 14.432 -4.472 1.00 95.06 191 ALA A O 1
ATOM 1514 N N . TYR A 1 192 ? -17.320 15.203 -2.930 1.00 93.38 192 TYR A N 1
ATOM 1515 C CA . TYR A 1 192 ? -18.078 16.030 -3.872 1.00 93.38 192 TYR A CA 1
ATOM 1516 C C . TYR A 1 192 ? -17.263 17.214 -4.391 1.00 93.38 192 TYR A C 1
ATOM 1518 O O . TYR A 1 192 ? -17.289 17.484 -5.586 1.00 93.38 192 TYR A O 1
ATOM 1526 N N . LYS A 1 193 ? -16.516 17.902 -3.517 1.00 93.62 193 LYS A N 1
ATOM 1527 C CA . LYS A 1 193 ? -15.657 19.026 -3.920 1.00 93.62 193 LYS A CA 1
ATOM 1528 C C . LYS A 1 193 ? -14.544 18.589 -4.882 1.00 93.62 193 LYS A C 1
ATOM 1530 O O . LYS A 1 193 ? -14.201 19.348 -5.775 1.00 93.62 193 LYS A O 1
ATOM 1535 N N . GLN A 1 194 ? -14.012 17.380 -4.705 1.00 95.19 194 GLN A N 1
ATOM 1536 C CA . GLN A 1 194 ? -12.967 16.805 -5.562 1.00 95.19 194 GLN A CA 1
ATOM 1537 C C . GLN A 1 194 ? -13.505 16.114 -6.826 1.00 95.19 194 GLN A C 1
ATOM 1539 O O . GLN A 1 194 ? -12.724 15.632 -7.636 1.00 95.19 194 GLN A O 1
ATOM 1544 N N . GLY A 1 195 ? -14.827 16.001 -6.994 1.00 92.94 195 GLY A N 1
ATOM 1545 C CA . GLY A 1 195 ? -15.422 15.321 -8.148 1.00 92.94 195 GLY A CA 1
ATOM 1546 C C . GLY A 1 195 ? -15.316 13.789 -8.136 1.00 92.94 195 GLY A C 1
ATOM 1547 O O . GLY A 1 195 ? -15.710 13.155 -9.110 1.00 92.94 195 GLY A O 1
ATOM 1548 N N . TYR A 1 196 ? -14.857 13.165 -7.042 1.00 93.56 196 TYR A N 1
ATOM 1549 C CA . TYR A 1 196 ? -14.810 11.698 -6.917 1.00 93.56 196 TYR A CA 1
ATOM 1550 C C . TYR A 1 196 ? -16.201 11.058 -6.914 1.00 93.56 196 TYR A C 1
ATOM 1552 O O . TYR A 1 196 ? -16.357 9.896 -7.280 1.00 93.56 196 TYR A O 1
ATOM 1560 N N . ILE A 1 197 ? -17.217 11.810 -6.484 1.00 90.81 197 ILE A N 1
ATOM 1561 C CA . ILE A 1 197 ? -18.615 11.385 -6.517 1.00 90.81 197 ILE A CA 1
ATOM 1562 C C . ILE A 1 197 ? -19.381 12.371 -7.386 1.00 90.81 197 ILE A C 1
ATOM 1564 O O . ILE A 1 197 ? -19.421 13.569 -7.097 1.00 90.81 197 ILE A O 1
ATOM 1568 N N . LYS A 1 198 ? -20.037 11.857 -8.429 1.00 86.81 198 LYS A N 1
ATOM 1569 C CA . LYS A 1 198 ? -20.958 12.648 -9.246 1.00 86.81 198 LYS A CA 1
ATOM 1570 C C . LYS A 1 198 ? -22.107 13.118 -8.357 1.00 86.81 198 LYS A C 1
ATOM 1572 O O . LYS A 1 198 ? -22.781 12.305 -7.723 1.00 86.81 198 LYS A O 1
ATOM 1577 N N . LYS A 1 199 ? -22.331 14.432 -8.291 1.00 80.31 199 LYS A N 1
ATOM 1578 C CA . LYS A 1 199 ? -23.500 14.991 -7.609 1.00 80.31 199 LYS A CA 1
ATOM 1579 C C . LYS A 1 199 ? -24.731 14.387 -8.282 1.00 80.31 199 LYS A C 1
ATOM 1581 O O . LYS A 1 199 ? -24.903 14.548 -9.489 1.00 80.31 199 LYS A O 1
ATOM 1586 N N . LYS A 1 200 ? -25.553 13.651 -7.529 1.00 77.75 200 LYS A N 1
ATOM 1587 C CA . LYS A 1 200 ? -26.837 13.175 -8.053 1.00 77.75 200 LYS A CA 1
ATOM 1588 C C . LYS A 1 200 ? -27.580 14.422 -8.550 1.00 77.75 200 LYS A C 1
ATOM 1590 O O . LYS A 1 200 ? -27.635 15.385 -7.779 1.00 77.75 200 LYS A O 1
ATOM 1595 N N . PRO A 1 201 ? -28.065 14.462 -9.804 1.00 72.75 201 PRO A N 1
ATOM 1596 C CA . PRO A 1 201 ? -28.785 15.626 -10.296 1.00 72.75 201 PRO A CA 1
ATOM 1597 C C . PRO A 1 201 ? -29.939 15.871 -9.329 1.00 72.75 201 PRO A C 1
ATOM 1599 O O . PRO A 1 201 ? -30.778 14.992 -9.114 1.00 72.75 201 PRO A O 1
ATOM 1602 N N . ASN A 1 202 ? -29.915 17.015 -8.645 1.00 71.62 202 ASN A N 1
ATOM 1603 C CA . ASN A 1 202 ? -31.027 17.393 -7.789 1.00 71.62 202 ASN A CA 1
ATOM 1604 C C . ASN A 1 202 ? -32.241 17.499 -8.713 1.00 71.62 202 ASN A C 1
ATOM 1606 O O . ASN A 1 202 ? -32.169 18.198 -9.717 1.00 71.62 202 ASN A O 1
ATOM 1610 N N . ALA A 1 203 ? -33.347 16.829 -8.389 1.00 62.16 203 ALA A N 1
ATOM 1611 C CA . ALA A 1 203 ? -34.560 16.873 -9.211 1.00 62.16 203 ALA A CA 1
ATOM 1612 C C . ALA A 1 203 ? -35.070 18.314 -9.446 1.00 62.16 203 ALA A C 1
ATOM 1614 O O . ALA A 1 203 ? -35.716 18.584 -10.450 1.00 62.16 203 ALA A O 1
ATOM 1615 N N . ALA A 1 204 ? -34.710 19.256 -8.566 1.00 60.06 204 ALA A N 1
ATOM 1616 C CA . ALA A 1 204 ? -34.980 20.682 -8.743 1.00 60.06 204 ALA A CA 1
ATOM 1617 C C . ALA A 1 204 ? -34.242 21.306 -9.948 1.00 60.06 204 ALA A C 1
ATOM 1619 O O . ALA A 1 204 ? -34.784 22.199 -10.591 1.00 60.06 204 ALA A O 1
ATOM 1620 N N . ASP A 1 205 ? -33.052 20.813 -10.296 1.00 55.78 205 ASP A N 1
ATOM 1621 C CA . ASP A 1 205 ? -32.229 21.343 -11.395 1.00 55.78 205 ASP A CA 1
ATOM 1622 C C . ASP A 1 205 ? -32.748 20.898 -12.778 1.00 55.78 205 ASP A C 1
ATOM 1624 O O . ASP A 1 205 ? -32.543 21.574 -13.779 1.00 55.78 205 ASP A O 1
ATOM 1628 N N . GLN A 1 206 ? -33.515 19.801 -12.840 1.00 54.72 206 GLN A N 1
ATOM 1629 C CA . GLN A 1 206 ? -34.191 19.380 -14.076 1.00 54.72 206 GLN A CA 1
ATOM 1630 C C . GLN A 1 206 ? -35.394 20.268 -14.423 1.00 54.72 206 GLN A C 1
ATOM 1632 O O . GLN A 1 206 ? -35.783 20.340 -15.584 1.00 54.72 206 GLN A O 1
ATOM 1637 N N . SER A 1 207 ? -35.970 20.984 -13.450 1.00 56.09 207 SER A N 1
ATOM 1638 C CA . SER A 1 207 ? -37.104 21.881 -13.715 1.00 56.09 207 SER A CA 1
ATOM 1639 C C . SER A 1 207 ? -36.706 23.209 -14.371 1.00 56.09 207 SER A C 1
ATOM 1641 O O . SER A 1 207 ? -37.575 23.891 -14.913 1.00 56.09 207 SER A O 1
ATOM 1643 N N . ASN A 1 208 ? -35.407 23.546 -14.380 1.00 52.94 208 ASN A N 1
ATOM 1644 C CA . ASN A 1 208 ? -34.887 24.751 -15.031 1.00 52.94 208 ASN A CA 1
ATOM 1645 C C . ASN A 1 208 ? -34.248 24.483 -16.406 1.00 52.94 208 ASN A C 1
ATOM 1647 O O . ASN A 1 208 ? -33.814 25.417 -17.069 1.00 52.94 208 ASN A O 1
ATOM 1651 N N . GLN A 1 209 ? -34.263 23.234 -16.890 1.00 52.47 209 GLN A N 1
ATOM 1652 C CA . GLN A 1 209 ? -34.096 22.925 -18.317 1.00 52.47 209 GLN A CA 1
ATOM 1653 C C . GLN A 1 209 ? -35.446 23.078 -19.037 1.00 52.47 209 GLN A C 1
ATOM 1655 O O . GLN A 1 209 ? -35.945 22.169 -19.698 1.00 52.47 209 GLN A O 1
ATOM 1660 N N . ARG A 1 210 ? -36.085 24.243 -18.874 1.00 47.62 210 ARG A N 1
ATOM 1661 C CA . ARG A 1 210 ? -37.173 24.662 -19.757 1.00 47.62 210 ARG A CA 1
ATOM 1662 C C . ARG A 1 210 ? -36.539 25.149 -21.055 1.00 47.62 210 ARG A C 1
ATOM 1664 O O . ARG A 1 210 ? -35.873 26.170 -21.043 1.00 47.62 210 ARG A O 1
ATOM 1671 N N . ARG A 1 211 ? -36.781 24.360 -22.106 1.00 46.56 211 ARG A N 1
ATOM 1672 C CA . ARG A 1 211 ? -36.842 24.705 -23.535 1.00 46.56 211 ARG A CA 1
ATOM 1673 C C . ARG A 1 211 ? -35.704 25.595 -24.062 1.00 46.56 211 ARG A C 1
ATOM 1675 O O . ARG A 1 211 ? -35.710 26.788 -23.790 1.00 46.56 211 ARG A O 1
ATOM 1682 N N . PRO A 1 212 ? -34.778 25.060 -24.879 1.00 52.53 212 PRO A N 1
ATOM 1683 C CA . PRO A 1 212 ? -34.138 25.920 -25.859 1.00 52.53 212 PRO A CA 1
ATOM 1684 C C . PRO A 1 212 ? -35.264 26.437 -26.758 1.00 52.53 212 PRO A C 1
ATOM 1686 O O . PRO A 1 212 ? -35.894 25.652 -27.466 1.00 52.53 212 PRO A O 1
ATOM 1689 N N . ASP A 1 213 ? -35.590 27.719 -26.617 1.00 50.97 213 ASP A N 1
ATOM 1690 C CA . ASP A 1 213 ? -36.430 28.429 -27.566 1.00 50.97 213 ASP A CA 1
ATOM 1691 C C . ASP A 1 213 ? -35.708 28.375 -28.918 1.00 50.97 213 ASP A C 1
ATOM 1693 O O . ASP A 1 213 ? -34.684 29.016 -29.149 1.00 50.97 213 ASP A O 1
ATOM 1697 N N . GLU A 1 214 ? -36.210 27.489 -29.772 1.00 56.75 214 GLU A N 1
ATOM 1698 C CA . GLU A 1 214 ? -36.073 27.567 -31.215 1.00 56.75 214 GLU A CA 1
ATOM 1699 C C . GLU A 1 214 ? -36.844 28.814 -31.668 1.00 56.75 214 GLU A C 1
ATOM 1701 O O . GLU A 1 214 ? -38.038 28.714 -31.912 1.00 56.75 214 GLU A O 1
ATOM 1706 N N . ASP A 1 215 ? -36.211 29.991 -31.659 1.00 54.28 215 ASP A N 1
ATOM 1707 C CA . ASP A 1 215 ? -36.437 31.101 -32.605 1.00 54.28 215 ASP A CA 1
ATOM 1708 C C . ASP A 1 215 ? -35.657 32.366 -32.186 1.00 54.28 215 ASP A C 1
ATOM 1710 O O . ASP A 1 215 ? -35.352 32.560 -31.015 1.00 54.28 215 ASP A O 1
ATOM 1714 N N . ASP A 1 216 ? -35.352 33.215 -33.175 1.00 52.00 216 ASP A N 1
ATOM 1715 C CA . ASP A 1 216 ? -34.501 34.426 -33.176 1.00 52.00 216 ASP A CA 1
ATOM 1716 C C . ASP A 1 216 ? -32.992 34.153 -33.337 1.00 52.00 216 ASP A C 1
ATOM 1718 O O . ASP A 1 216 ? -32.215 34.079 -32.391 1.00 52.00 216 ASP A O 1
ATOM 1722 N N . SER A 1 217 ? -32.470 33.909 -34.545 1.00 59.84 217 SER A N 1
ATOM 1723 C CA . SER A 1 217 ? -32.550 34.750 -35.754 1.00 59.84 217 SER A CA 1
ATOM 1724 C C . SER A 1 217 ? -32.186 36.221 -35.497 1.00 59.84 217 SER A C 1
ATOM 1726 O O . SER A 1 217 ? -32.821 36.904 -34.707 1.00 59.84 217 SER A O 1
ATOM 1728 N N . MET A 1 218 ? -31.201 36.698 -36.271 1.00 53.84 218 MET A N 1
ATOM 1729 C CA . MET A 1 218 ? -30.674 38.071 -36.396 1.00 53.84 218 MET A CA 1
ATOM 1730 C C . MET A 1 218 ? -29.514 38.487 -35.468 1.00 53.84 218 MET A C 1
ATOM 1732 O O . MET A 1 218 ? -29.687 39.049 -34.398 1.00 53.84 218 MET A O 1
ATOM 1736 N N . GLY A 1 219 ? -28.297 38.323 -36.002 1.00 50.34 219 GLY A N 1
ATOM 1737 C CA . GLY A 1 219 ? -27.451 39.464 -36.384 1.00 50.34 219 GLY A CA 1
ATOM 1738 C C . GLY A 1 219 ? -26.865 40.349 -35.278 1.00 50.34 219 GLY A C 1
ATOM 1739 O O . GLY A 1 219 ? -27.554 41.168 -34.685 1.00 50.34 219 GLY A O 1
ATOM 1740 N N . GLY A 1 220 ? -25.539 40.317 -35.120 1.00 45.03 220 GLY A N 1
ATOM 1741 C CA . GLY A 1 220 ? -24.849 41.310 -34.296 1.00 45.03 220 GLY A CA 1
ATOM 1742 C C . GLY A 1 220 ? -23.336 41.155 -34.256 1.00 45.03 220 GLY A C 1
ATOM 1743 O O . GLY A 1 220 ? -22.779 40.712 -33.259 1.00 45.03 220 GLY A O 1
ATOM 1744 N N . ALA A 1 221 ? -22.672 41.528 -35.346 1.00 52.25 221 ALA A N 1
ATOM 1745 C CA . ALA A 1 221 ? -21.232 41.746 -35.394 1.00 52.25 221 ALA A CA 1
ATOM 1746 C C . ALA A 1 221 ? -20.843 43.039 -34.647 1.00 52.25 221 ALA A C 1
ATOM 1748 O O . ALA A 1 221 ? -21.362 44.096 -34.985 1.00 52.25 221 ALA A O 1
ATOM 1749 N N . ALA A 1 222 ? -19.911 42.960 -33.689 1.00 48.28 222 ALA A N 1
ATOM 1750 C CA . ALA A 1 222 ? -18.989 44.032 -33.257 1.00 48.28 222 ALA A CA 1
ATOM 1751 C C . ALA A 1 222 ? -18.071 43.455 -32.155 1.00 48.28 222 ALA A C 1
ATOM 1753 O O . ALA A 1 222 ? -18.556 42.997 -31.130 1.00 48.28 222 ALA A O 1
ATOM 1754 N N . ALA A 1 223 ? -16.777 43.212 -32.383 1.00 49.28 223 ALA A N 1
ATOM 1755 C CA . ALA A 1 223 ? -15.674 44.182 -32.442 1.00 49.28 223 ALA A CA 1
ATOM 1756 C C . ALA A 1 223 ? -15.402 44.901 -31.099 1.00 49.28 223 ALA A C 1
ATOM 1758 O O . ALA A 1 223 ? -16.200 45.713 -30.648 1.00 49.28 223 ALA A O 1
ATOM 1759 N N . GLY A 1 224 ? -14.231 44.621 -30.507 1.00 52.50 224 GLY A N 1
ATOM 1760 C CA . GLY A 1 224 ? -13.670 45.275 -29.311 1.00 52.50 224 GLY A CA 1
ATOM 1761 C C . GLY A 1 224 ? -12.899 44.257 -28.458 1.00 52.50 224 GLY A C 1
ATOM 1762 O O . GLY A 1 224 ? -13.492 43.602 -27.615 1.00 52.50 224 GLY A O 1
ATOM 1763 N N . LEU A 1 225 ? -11.631 43.907 -28.717 1.00 49.75 225 LEU A N 1
ATOM 1764 C CA . LEU A 1 225 ? -10.421 44.747 -28.711 1.00 49.75 225 LEU A CA 1
ATOM 1765 C C . LEU A 1 225 ? -10.328 45.609 -27.441 1.00 49.75 225 LEU A C 1
ATOM 1767 O O . LEU A 1 225 ? -10.762 46.753 -27.411 1.00 49.75 225 LEU A O 1
ATOM 1771 N N . GLY A 1 226 ? -9.744 45.023 -26.396 1.00 56.62 226 GLY A N 1
ATOM 1772 C CA . GLY A 1 226 ? -9.420 45.686 -25.135 1.00 56.62 226 GLY A CA 1
ATOM 1773 C C . GLY A 1 226 ? -8.190 45.051 -24.497 1.00 56.62 226 GLY A C 1
ATOM 1774 O O . GLY A 1 226 ? -8.303 44.230 -23.592 1.00 56.62 226 GLY A O 1
ATOM 1775 N N . GLN A 1 227 ? -7.016 45.403 -25.024 1.00 51.41 227 GLN A N 1
ATOM 1776 C CA . GLN A 1 227 ? -5.715 45.189 -24.392 1.00 51.41 227 GLN A CA 1
ATOM 1777 C C . GLN A 1 227 ? -5.636 45.994 -23.091 1.00 51.41 227 GLN A C 1
ATOM 1779 O O . GLN A 1 227 ? -5.933 47.185 -23.077 1.00 51.41 227 GLN A O 1
ATOM 1784 N N . GLY A 1 228 ? -5.188 45.351 -22.016 1.00 58.19 228 GLY A N 1
ATOM 1785 C CA . GLY A 1 228 ? -4.915 45.994 -20.735 1.00 58.19 228 GLY A CA 1
ATOM 1786 C C . GLY A 1 228 ? -3.734 45.323 -20.052 1.00 58.19 228 GLY A C 1
ATOM 1787 O O . GLY A 1 228 ? -3.911 44.473 -19.187 1.00 58.19 228 GLY A O 1
ATOM 1788 N N . ALA A 1 229 ? -2.533 45.683 -20.499 1.00 55.00 229 ALA A N 1
ATOM 1789 C CA . ALA A 1 229 ? -1.286 45.463 -19.782 1.00 55.00 229 ALA A CA 1
ATOM 1790 C C . ALA A 1 229 ? -1.178 46.453 -18.607 1.00 55.00 229 ALA A C 1
ATOM 1792 O O . ALA A 1 229 ? -1.566 47.611 -18.741 1.00 55.00 229 ALA A O 1
ATOM 1793 N N . GLY A 1 230 ? -0.617 46.014 -17.481 1.00 59.25 230 GLY A N 1
ATOM 1794 C CA . GLY A 1 230 ? -0.324 46.870 -16.327 1.00 59.25 230 GLY A CA 1
ATOM 1795 C C . GLY A 1 230 ? 0.068 46.016 -15.123 1.00 59.25 230 GLY A C 1
ATOM 1796 O O . GLY A 1 230 ? -0.801 45.444 -14.482 1.00 59.25 230 GLY A O 1
ATOM 1797 N N . THR A 1 231 ? 1.340 45.657 -14.942 1.00 55.34 231 THR A N 1
ATOM 1798 C CA . THR A 1 231 ? 2.466 46.425 -14.359 1.00 55.34 231 THR A CA 1
ATOM 1799 C C . THR A 1 231 ? 2.754 45.980 -12.930 1.00 55.34 231 THR A C 1
ATOM 1801 O O . THR A 1 231 ? 1.882 45.943 -12.070 1.00 55.34 231 THR A O 1
ATOM 1804 N N . ALA A 1 232 ? 4.024 45.639 -12.735 1.00 58.12 232 ALA A N 1
ATOM 1805 C CA . ALA A 1 232 ? 4.678 45.282 -11.494 1.00 58.12 232 ALA A CA 1
ATOM 1806 C C . ALA A 1 232 ? 4.686 46.431 -10.475 1.00 58.12 232 ALA A C 1
ATOM 1808 O O . ALA A 1 232 ? 4.756 47.594 -10.868 1.00 58.12 232 ALA A O 1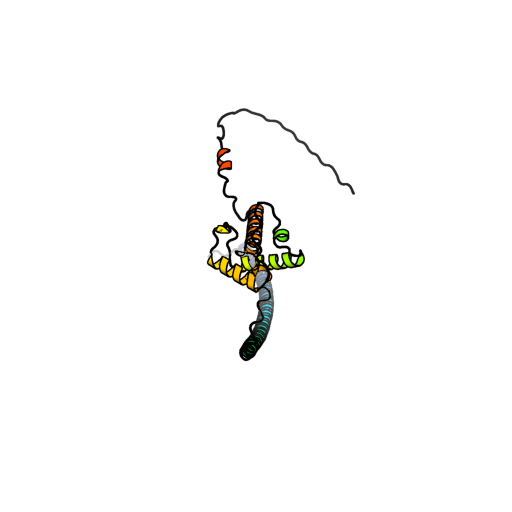
ATOM 1809 N N . ALA A 1 233 ? 4.744 46.089 -9.188 1.00 62.34 233 ALA A N 1
ATOM 1810 C CA . ALA A 1 233 ? 5.412 46.901 -8.178 1.00 62.34 233 ALA A CA 1
ATOM 1811 C C . ALA A 1 233 ? 5.754 46.051 -6.938 1.00 62.34 233 ALA A C 1
ATOM 1813 O O . ALA A 1 233 ? 4.849 45.554 -6.276 1.00 62.34 233 ALA A O 1
ATOM 1814 N N . VAL A 1 234 ? 7.071 45.957 -6.704 1.00 61.56 234 VAL A N 1
ATOM 1815 C CA . VAL A 1 234 ? 7.816 46.055 -5.428 1.00 61.56 234 VAL A CA 1
ATOM 1816 C C . VAL A 1 234 ? 7.622 44.968 -4.371 1.00 61.56 234 VAL A C 1
ATOM 1818 O O . VAL A 1 234 ? 6.543 44.888 -3.752 1.00 61.56 234 VAL A O 1
#

Organism: Trametes pubescens (NCBI:txid154538)

Radius of gyration: 40.94 Å; chains: 1; bounding box: 77×66×120 Å

Sequence (234 aa):
MGNLTKKQLEALVDDLRKDIETLYIAQTQLDEDLEAANGTILEQREALTAAEEAIAAARTHVLTVEAERDQVQVQLHQAQQNLAAAPPAAEAPAVNAGLPDIPRPNGNGWSIREAMDLDRVDYAEIQRTVRSLVIRSQLDWTDDFRRQDADKLATMFRAARKSHPVLRRYINNWATAAIARQYMQNKRKHAYKQGYIKKKPNAADQSNQRRPDEDDSMGGAAAGLGQGAGTAAV

Secondary structure (DSSP, 8-state):
-PPPPHHHHHHHHHHHHHHHHHHHHHHHHHHHHHHHHHHHHHHHHHHHHHHHHHHHHHHHHHHHHHHHHHHHHHHHHHHHHHHHHS--------TTTTSPPBPPPPSS---HHHHHT--HHHHHHHHHHHHHHHHHTT--TTS-GGGS-HHHHHHHHHHHHHH-GGGGGBGGGHHHHHHHHHHHHHHHHHHHHTTSSPPP--HHHHTT--------------------------